Protein AF-0000000072987497 (afdb_homodimer)

Structure (mmCIF, N/CA/C/O backbone):
data_AF-0000000072987497-model_v1
#
loop_
_entity.id
_entity.type
_entity.pdbx_description
1 polymer 'HTH cro/C1-type domain-containing protein'
#
loop_
_atom_site.group_PDB
_atom_site.id
_atom_site.type_symbol
_atom_site.label_atom_id
_atom_site.label_alt_id
_atom_site.label_comp_id
_atom_site.label_asym_id
_atom_site.label_entity_id
_atom_site.label_seq_id
_atom_site.pdbx_PDB_ins_code
_atom_site.Cartn_x
_atom_site.Cartn_y
_atom_site.Cartn_z
_atom_site.occupancy
_atom_site.B_iso_or_equiv
_atom_site.auth_seq_id
_atom_site.auth_comp_id
_atom_site.auth_asym_id
_atom_site.auth_atom_id
_atom_site.pdbx_PDB_model_num
ATOM 1 N N . MET A 1 1 ? -3.836 6.02 -23.797 1 24.64 1 MET A N 1
ATOM 2 C CA . MET A 1 1 ? -4.215 5.41 -22.516 1 24.64 1 MET A CA 1
ATOM 3 C C . MET A 1 1 ? -3.09 5.531 -21.5 1 24.64 1 MET A C 1
ATOM 5 O O . MET A 1 1 ? -2.033 4.914 -21.656 1 24.64 1 MET A O 1
ATOM 9 N N . THR A 1 2 ? -2.588 6.641 -21.094 1 28.77 2 THR A N 1
ATOM 10 C CA . THR A 1 2 ? -1.279 7.07 -20.609 1 28.77 2 THR A CA 1
ATOM 11 C C . THR A 1 2 ? -0.771 6.137 -19.516 1 28.77 2 THR A C 1
ATOM 13 O O . THR A 1 2 ? -1.398 6.004 -18.469 1 28.77 2 THR A O 1
ATOM 16 N N . LYS A 1 3 ? -0.249 5.055 -19.797 1 33.06 3 LYS A N 1
ATOM 17 C CA . LYS A 1 3 ? 0.359 4 -18.984 1 33.06 3 LYS A CA 1
ATOM 18 C C . LYS A 1 3 ? 1.157 4.59 -17.828 1 33.06 3 LYS A C 1
ATOM 20 O O . LYS A 1 3 ? 2.277 5.066 -18.016 1 33.06 3 LYS A O 1
ATOM 25 N N . THR A 1 4 ? 0.755 5.719 -17.172 1 38.78 4 THR A N 1
ATOM 26 C CA . THR A 1 4 ? 1.404 6.562 -16.172 1 38.78 4 THR A CA 1
ATOM 27 C C . THR A 1 4 ? 2.436 5.766 -15.375 1 38.78 4 THR A C 1
ATOM 29 O O . THR A 1 4 ? 2.377 4.535 -15.336 1 38.78 4 THR A O 1
ATOM 32 N N . GLU A 1 5 ? 3.52 6.352 -15.117 1 43.12 5 GLU A N 1
ATOM 33 C CA . GLU A 1 5 ? 4.66 5.918 -14.32 1 43.12 5 GLU A CA 1
ATOM 34 C C . GLU A 1 5 ? 4.23 4.938 -13.227 1 43.12 5 GLU A C 1
ATOM 36 O O . GLU A 1 5 ? 4.273 5.262 -12.039 1 43.12 5 GLU A O 1
ATOM 41 N N . LYS A 1 6 ? 2.875 4.363 -13.258 1 52.5 6 LYS A N 1
ATOM 42 C CA . LYS A 1 6 ? 1.679 3.734 -12.711 1 52.5 6 LYS A CA 1
ATOM 43 C C . LYS A 1 6 ? 2 2.369 -12.109 1 52.5 6 LYS A C 1
ATOM 45 O O . LYS A 1 6 ? 1.219 1.828 -11.328 1 52.5 6 LYS A O 1
ATOM 50 N N . ASP A 1 7 ? 3.273 1.845 -12.492 1 82.38 7 ASP A N 1
ATOM 51 C CA . ASP A 1 7 ? 3.572 0.437 -12.242 1 82.38 7 ASP A CA 1
ATOM 52 C C . ASP A 1 7 ? 4.188 0.237 -10.859 1 82.38 7 ASP A C 1
ATOM 54 O O . ASP A 1 7 ? 5.285 0.73 -10.586 1 82.38 7 ASP A O 1
ATOM 58 N N . TRP A 1 8 ? 3.584 -0.141 -10.031 1 92.25 8 TRP A N 1
ATOM 59 C CA . TRP A 1 8 ? 4.012 -0.431 -8.664 1 92.25 8 TRP A CA 1
ATOM 60 C C . TRP A 1 8 ? 5.379 -1.106 -8.656 1 92.25 8 TRP A C 1
ATOM 62 O O . TRP A 1 8 ? 6.184 -0.877 -7.75 1 92.25 8 TRP A O 1
ATOM 72 N N . PHE A 1 9 ? 5.641 -1.81 -9.703 1 94.06 9 PHE A N 1
ATOM 73 C CA . PHE A 1 9 ? 6.895 -2.551 -9.758 1 94.06 9 PHE A CA 1
ATOM 74 C C . PHE A 1 9 ? 8.07 -1.614 -10.016 1 94.06 9 PHE A C 1
ATOM 76 O O . PHE A 1 9 ? 9.125 -1.753 -9.398 1 94.06 9 PHE A O 1
ATOM 83 N N . GLN A 1 10 ? 7.871 -0.696 -10.891 1 93.69 10 GLN A N 1
ATOM 84 C CA . GLN A 1 10 ? 8.914 0.285 -11.156 1 93.69 10 GLN A CA 1
ATOM 85 C C . GLN A 1 10 ? 9.195 1.138 -9.914 1 93.69 10 GLN A C 1
ATOM 87 O O . GLN A 1 10 ? 10.352 1.463 -9.625 1 93.69 10 GLN A O 1
ATOM 92 N N . ARG A 1 11 ? 8.18 1.514 -9.188 1 94.88 11 ARG A N 1
ATOM 93 C CA . ARG A 1 11 ? 8.352 2.277 -7.957 1 94.88 11 ARG A CA 1
ATOM 94 C C . ARG A 1 11 ? 9.109 1.463 -6.91 1 94.88 11 ARG A C 1
ATOM 96 O O . ARG A 1 11 ? 9.953 1.996 -6.191 1 94.88 11 ARG A O 1
ATOM 103 N N . LEU A 1 12 ? 8.797 0.189 -6.855 1 96.31 12 LEU A N 1
ATOM 104 C CA . LEU A 1 12 ? 9.492 -0.704 -5.934 1 96.31 12 LEU A CA 1
ATOM 105 C C . LEU A 1 12 ? 10.984 -0.764 -6.258 1 96.31 12 LEU A C 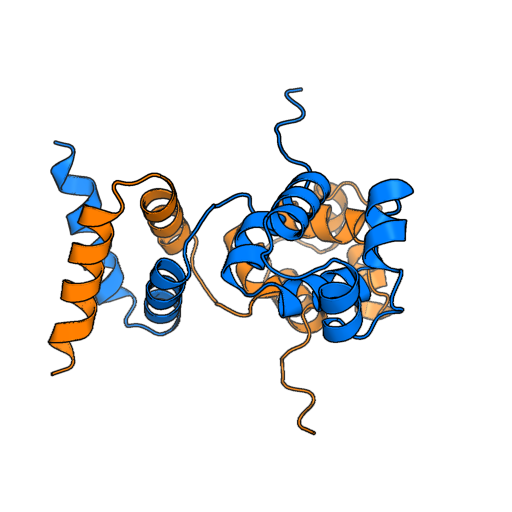1
ATOM 107 O O . LEU A 1 12 ? 11.82 -0.618 -5.363 1 96.31 12 LEU A O 1
ATOM 111 N N . ILE A 1 13 ? 11.25 -0.941 -7.512 1 95.81 13 ILE A N 1
ATOM 112 C CA . ILE A 1 13 ? 12.641 -1.046 -7.945 1 95.81 13 ILE A CA 1
ATOM 113 C C . ILE A 1 13 ? 13.383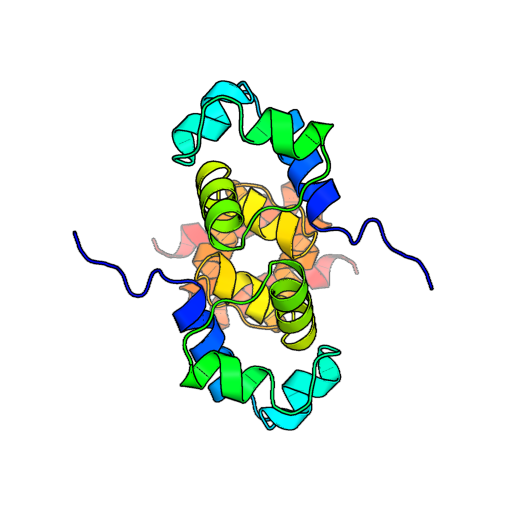 0.252 -7.629 1 95.81 13 ILE A C 1
ATOM 115 O O . ILE A 1 13 ? 14.508 0.225 -7.137 1 95.81 13 ILE A O 1
ATOM 119 N N . LYS A 1 14 ? 12.758 1.334 -7.914 1 95.88 14 LYS A N 1
ATOM 120 C CA . LYS A 1 14 ? 13.352 2.635 -7.625 1 95.88 14 LYS A CA 1
ATOM 121 C C . LYS A 1 14 ? 13.703 2.762 -6.145 1 95.88 14 LYS A C 1
ATOM 123 O O . LYS A 1 14 ? 14.797 3.219 -5.797 1 95.88 14 LYS A O 1
ATOM 128 N N . LEU A 1 15 ? 12.883 2.391 -5.262 1 96 15 LEU A N 1
ATOM 129 C CA . LEU A 1 15 ? 13.109 2.475 -3.824 1 96 15 LEU A CA 1
ATOM 130 C C . LEU A 1 15 ? 14.25 1.559 -3.398 1 96 15 LEU A C 1
ATOM 132 O O . LEU A 1 15 ? 15.086 1.944 -2.578 1 96 15 LEU A O 1
ATOM 136 N N . ILE A 1 16 ? 14.219 0.331 -3.945 1 96.94 16 ILE A N 1
ATOM 137 C CA . ILE A 1 16 ? 15.258 -0.633 -3.58 1 96.94 16 ILE A CA 1
ATOM 138 C C . ILE A 1 16 ? 16.625 -0.101 -3.988 1 96.94 16 ILE A C 1
ATOM 140 O O . ILE A 1 16 ? 17.578 -0.165 -3.211 1 96.94 16 ILE A O 1
ATOM 144 N N . LYS A 1 17 ? 16.672 0.462 -5.141 1 96.19 17 LYS A N 1
ATOM 145 C CA . LYS A 1 17 ? 17.938 0.972 -5.66 1 96.19 17 LYS A CA 1
ATOM 146 C C . LYS A 1 17 ? 18.391 2.199 -4.879 1 96.19 17 LYS A C 1
ATOM 148 O O . LYS A 1 17 ? 19.594 2.461 -4.77 1 96.19 17 LYS A O 1
ATOM 153 N N . SER A 1 18 ? 17.469 2.898 -4.391 1 95 18 SER A N 1
ATOM 154 C CA . SER A 1 18 ? 17.797 4.117 -3.664 1 95 18 SER A CA 1
ATOM 155 C C . SER A 1 18 ? 17.969 3.848 -2.172 1 95 18 SER A C 1
ATOM 157 O O . SER A 1 18 ? 18.281 4.754 -1.401 1 95 18 SER A O 1
ATOM 159 N N . ASP A 1 19 ? 17.672 2.535 -2.076 1 93.38 19 ASP A N 1
ATOM 160 C CA . ASP A 1 19 ? 17.844 2.16 -0.676 1 93.38 19 ASP A CA 1
ATOM 161 C C . ASP A 1 19 ? 19.328 2.084 -0.31 1 93.38 19 ASP A C 1
ATOM 163 O O . ASP A 1 19 ? 20.156 1.676 -1.128 1 93.38 19 ASP A O 1
ATOM 167 N N . GLY A 1 20 ? 19.859 2.621 0.75 1 95.31 20 GLY A N 1
ATOM 168 C CA . GLY A 1 20 ? 21.234 2.623 1.252 1 95.31 20 GLY A CA 1
ATOM 169 C C . GLY A 1 20 ? 21.75 1.233 1.56 1 95.31 20 GLY A C 1
ATOM 170 O O . GLY A 1 20 ? 22.969 1.026 1.643 1 95.31 20 GLY A O 1
ATOM 171 N N . ARG A 1 21 ? 21.031 0.28 1.715 1 97.75 21 ARG A N 1
ATOM 172 C CA . ARG A 1 21 ? 21.422 -1.107 1.938 1 97.75 21 ARG A CA 1
ATOM 173 C C . ARG A 1 21 ? 21.703 -1.815 0.617 1 97.75 21 ARG A C 1
ATOM 175 O O . ARG A 1 21 ? 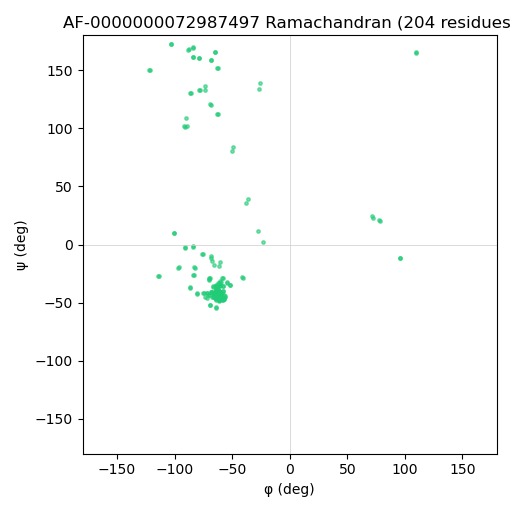21.219 -1.398 -0.434 1 97.75 21 ARG A O 1
ATOM 182 N N . THR A 1 22 ? 22.406 -2.883 0.734 1 97.81 22 THR A N 1
ATOM 183 C CA . THR A 1 22 ? 22.609 -3.717 -0.446 1 97.81 22 THR A CA 1
ATOM 184 C C . THR A 1 22 ? 21.375 -4.574 -0.715 1 97.81 22 THR A C 1
ATOM 186 O O . THR A 1 22 ? 20.547 -4.785 0.177 1 97.81 22 THR A O 1
ATOM 189 N N . MET A 1 23 ? 21.25 -5.082 -1.959 1 97.94 23 MET A N 1
ATOM 190 C CA . MET A 1 23 ? 20.125 -5.949 -2.312 1 97.94 23 MET A CA 1
ATOM 191 C C . MET A 1 23 ? 20.141 -7.227 -1.478 1 97.94 23 MET A C 1
ATOM 193 O O . MET A 1 23 ? 19.094 -7.758 -1.133 1 97.94 23 MET A O 1
ATOM 197 N N . ILE A 1 24 ? 21.328 -7.723 -1.118 1 98.19 24 ILE A N 1
ATOM 198 C CA . ILE A 1 24 ? 21.469 -8.898 -0.264 1 98.19 24 ILE A CA 1
ATOM 199 C C . ILE A 1 24 ? 20.891 -8.602 1.119 1 98.19 24 ILE A C 1
ATOM 201 O O . ILE A 1 24 ? 20.125 -9.398 1.657 1 98.19 24 ILE A O 1
ATOM 205 N N . GLU A 1 25 ? 21.25 -7.488 1.658 1 98.44 25 GLU A N 1
ATOM 206 C CA . GLU A 1 25 ? 20.766 -7.09 2.975 1 98.44 25 GLU A CA 1
ATOM 207 C C . GLU A 1 25 ? 19.25 -6.941 2.977 1 98.44 25 GLU A C 1
ATOM 209 O O . GLU A 1 25 ? 18.578 -7.371 3.918 1 98.44 25 GLU A O 1
ATOM 214 N N . ILE A 1 26 ? 18.703 -6.363 1.95 1 98.31 26 ILE A N 1
ATOM 215 C CA . ILE A 1 26 ? 17.266 -6.18 1.835 1 98.31 26 ILE A CA 1
ATOM 216 C C . ILE A 1 26 ? 16.578 -7.539 1.741 1 98.31 26 ILE A C 1
ATOM 218 O O . ILE A 1 26 ? 15.562 -7.777 2.406 1 98.31 26 ILE A O 1
ATOM 222 N N . SER A 1 27 ? 17.078 -8.383 0.943 1 98.38 27 SER A N 1
ATOM 223 C CA . SER A 1 27 ? 16.516 -9.719 0.784 1 98.38 27 SER A CA 1
ATOM 224 C C . SER A 1 27 ? 16.469 -10.469 2.115 1 98.38 27 SER A C 1
ATOM 226 O O . SER A 1 27 ? 15.438 -11.023 2.486 1 98.38 27 SER A O 1
ATOM 228 N N . LYS A 1 28 ? 17.547 -10.43 2.838 1 98.31 28 LYS A N 1
ATOM 229 C CA . LYS A 1 28 ? 17.641 -11.117 4.117 1 98.31 28 LYS A CA 1
ATOM 230 C C . LYS A 1 28 ? 16.672 -10.523 5.137 1 98.31 28 LYS A C 1
ATOM 232 O O . LYS A 1 28 ? 16 -11.258 5.859 1 98.31 28 LYS A O 1
ATOM 237 N N . ALA A 1 29 ? 16.656 -9.266 5.156 1 97.56 29 ALA A N 1
ATOM 238 C CA . ALA A 1 29 ? 15.75 -8.578 6.078 1 97.56 29 ALA A CA 1
ATOM 239 C C . ALA A 1 29 ? 14.297 -8.945 5.797 1 97.56 29 ALA A C 1
ATOM 241 O O . ALA A 1 29 ? 13.469 -8.969 6.711 1 97.56 29 ALA A O 1
ATOM 242 N N . ALA A 1 30 ? 14.008 -9.203 4.551 1 97.12 30 ALA A N 1
ATOM 243 C CA . ALA A 1 30 ? 12.648 -9.555 4.145 1 97.12 30 ALA A CA 1
ATOM 244 C C . ALA A 1 30 ? 12.375 -11.047 4.355 1 97.12 30 ALA A C 1
ATOM 246 O O . ALA A 1 30 ? 11.281 -11.531 4.059 1 97.12 30 ALA A O 1
ATOM 247 N N . GLY A 1 31 ? 13.352 -11.703 4.797 1 97.5 31 GLY A N 1
ATOM 248 C CA . GLY A 1 31 ? 13.188 -13.133 5.031 1 97.5 31 GLY A CA 1
ATOM 249 C C . GLY A 1 31 ? 13.25 -13.953 3.758 1 97.5 31 GLY A C 1
ATOM 250 O O . GLY A 1 31 ? 12.68 -15.047 3.691 1 97.5 31 GLY A O 1
ATOM 251 N N . CYS A 1 32 ? 13.805 -13.43 2.797 1 96.81 32 CYS A N 1
ATOM 252 C CA . CYS A 1 32 ? 13.953 -14.117 1.52 1 96.81 32 CYS A CA 1
ATOM 253 C C . CYS A 1 32 ? 15.375 -14.633 1.338 1 96.81 32 CYS A C 1
ATOM 255 O O . CYS A 1 32 ? 16.266 -14.32 2.139 1 96.81 32 CYS A O 1
ATOM 257 N N . GLY A 1 33 ? 15.555 -15.414 0.256 1 97 33 GLY A N 1
ATOM 258 C CA . GLY A 1 33 ? 16.906 -15.812 -0.117 1 97 33 GLY A CA 1
ATOM 259 C C . GLY A 1 33 ? 17.781 -14.633 -0.498 1 97 33 GLY A C 1
ATOM 260 O O . GLY A 1 33 ? 17.297 -13.633 -1.033 1 97 33 GLY A O 1
ATOM 261 N N . GLN A 1 34 ? 19.094 -14.773 -0.297 1 97.25 34 GLN A N 1
ATOM 262 C CA . GLN A 1 34 ? 20.047 -13.68 -0.437 1 97.25 34 GLN A CA 1
ATOM 263 C C . GLN A 1 34 ? 20 -13.086 -1.84 1 97.25 34 GLN A C 1
ATOM 265 O O . GLN A 1 34 ? 20.203 -11.883 -2.016 1 97.25 34 GLN A O 1
ATOM 270 N N . ASN A 1 35 ? 19.656 -13.852 -2.846 1 97.5 35 ASN A N 1
ATOM 271 C CA . ASN A 1 35 ? 19.688 -13.375 -4.223 1 97.5 35 ASN A CA 1
ATOM 272 C C . ASN A 1 35 ? 18.297 -12.992 -4.715 1 97.5 35 ASN A C 1
ATOM 274 O O . ASN A 1 35 ? 18.109 -12.703 -5.898 1 97.5 35 ASN A O 1
ATOM 278 N N . TYR A 1 36 ? 17.375 -12.953 -3.824 1 97.81 36 TYR A N 1
ATOM 279 C CA . TYR A 1 36 ? 15.984 -12.812 -4.23 1 97.81 36 TYR A CA 1
ATOM 280 C C . TYR A 1 36 ? 15.758 -11.477 -4.926 1 97.81 36 TYR A C 1
ATOM 282 O O . TYR A 1 36 ? 15.219 -11.422 -6.035 1 97.81 36 TYR A O 1
ATOM 290 N N . VAL A 1 37 ? 16.125 -10.406 -4.281 1 98 37 VAL A N 1
ATOM 291 C CA . VAL A 1 37 ? 15.891 -9.062 -4.82 1 98 37 VAL A CA 1
ATOM 292 C C . VAL A 1 37 ? 16.625 -8.914 -6.148 1 98 37 VAL A C 1
ATOM 294 O O . VAL A 1 37 ? 16.062 -8.391 -7.117 1 98 37 VAL A O 1
ATOM 297 N N . GLN A 1 38 ? 17.812 -9.367 -6.191 1 97.62 38 GLN A N 1
ATOM 298 C CA . GLN A 1 38 ? 18.578 -9.312 -7.438 1 97.62 38 GLN A CA 1
ATOM 299 C C . GLN A 1 38 ? 17.859 -10.07 -8.555 1 97.62 38 GLN A C 1
ATOM 301 O O . GLN A 1 38 ? 17.75 -9.57 -9.672 1 97.62 38 GLN A O 1
ATOM 306 N N . GLN A 1 39 ? 17.406 -11.242 -8.273 1 97.12 39 GLN A N 1
ATOM 307 C CA . GLN A 1 39 ? 16.688 -12.055 -9.258 1 97.12 39 GLN A CA 1
ATOM 308 C C . GLN A 1 39 ? 15.383 -11.391 -9.68 1 97.12 39 GLN A C 1
ATOM 310 O O . GLN A 1 39 ? 15.023 -11.406 -10.859 1 97.12 39 GLN A O 1
ATOM 315 N N . MET A 1 40 ? 14.758 -10.852 -8.766 1 96.06 40 MET A N 1
ATOM 316 C CA . MET A 1 40 ? 13.5 -10.172 -9.039 1 96.06 40 MET A CA 1
ATOM 317 C C . MET A 1 40 ? 13.711 -9.008 -10.008 1 96.06 40 MET A C 1
ATOM 319 O O . MET A 1 40 ? 13.008 -8.891 -11.008 1 96.06 40 MET A O 1
ATOM 323 N N . ILE A 1 41 ? 14.672 -8.211 -9.758 1 95.88 41 ILE A N 1
ATOM 324 C CA . ILE A 1 41 ? 14.93 -7.004 -10.531 1 95.88 41 ILE A CA 1
ATOM 325 C C . ILE A 1 41 ? 15.508 -7.379 -11.891 1 95.88 41 ILE A C 1
ATOM 327 O O . ILE A 1 41 ? 15.023 -6.918 -12.93 1 95.88 41 ILE A O 1
ATOM 331 N N . LYS A 1 42 ? 16.422 -8.242 -11.945 1 95.56 42 LYS A N 1
ATOM 332 C CA . LYS A 1 42 ? 17.078 -8.648 -13.188 1 95.56 42 LYS A CA 1
ATOM 333 C C . LYS A 1 42 ? 16.141 -9.492 -14.055 1 95.56 42 LYS A C 1
ATOM 335 O O . LYS A 1 42 ? 16.094 -9.32 -15.273 1 95.56 42 LYS A O 1
ATOM 340 N N . GLY A 1 43 ? 15.438 -10.367 -13.438 1 93.88 43 GLY A N 1
ATOM 341 C CA . GLY A 1 43 ? 14.555 -11.281 -14.156 1 93.88 43 GLY A CA 1
ATOM 342 C C . GLY A 1 43 ? 13.211 -10.664 -14.5 1 93.88 43 GLY A C 1
ATOM 343 O O . GLY A 1 43 ? 12.477 -11.195 -15.328 1 93.88 43 GLY A O 1
ATOM 344 N N . GLY A 1 44 ? 12.883 -9.648 -13.805 1 90.31 44 GLY A N 1
ATOM 345 C CA . GLY A 1 44 ? 11.594 -9.008 -14.016 1 90.31 44 GLY A CA 1
ATOM 346 C C . GLY A 1 44 ? 10.43 -9.82 -13.492 1 90.31 44 GLY A C 1
ATOM 347 O O . GLY A 1 44 ? 9.312 -9.734 -14.023 1 90.31 44 GLY A O 1
ATOM 348 N N . LYS A 1 45 ? 10.742 -10.664 -12.57 1 88.62 45 LYS A N 1
ATOM 349 C CA . LYS A 1 45 ? 9.68 -11.5 -12.023 1 88.62 45 LYS A CA 1
ATOM 350 C C . LYS A 1 45 ? 8.938 -10.781 -10.891 1 88.62 45 LYS A C 1
ATOM 352 O O . LYS A 1 45 ? 9.562 -10.281 -9.953 1 88.62 45 LYS A O 1
ATOM 357 N N . ARG A 1 46 ? 7.703 -10.781 -10.992 1 89.06 46 ARG A N 1
ATOM 358 C CA . ARG A 1 46 ? 6.887 -10.148 -9.961 1 89.06 46 ARG A CA 1
ATOM 359 C C . ARG A 1 46 ? 6.77 -11.039 -8.727 1 89.06 46 ARG A C 1
ATOM 361 O O . ARG A 1 46 ? 6.586 -12.25 -8.852 1 89.06 46 ARG A O 1
ATOM 368 N N . PRO A 1 47 ? 6.969 -10.438 -7.645 1 93.69 47 PRO A N 1
ATOM 369 C CA . PRO A 1 47 ? 6.863 -11.234 -6.414 1 93.69 47 PRO A CA 1
ATOM 370 C C . PRO A 1 47 ? 5.434 -11.68 -6.121 1 93.69 47 PRO A C 1
ATOM 372 O O . PRO A 1 47 ? 4.484 -11.141 -6.695 1 93.69 47 PRO A O 1
ATOM 375 N N . SER A 1 48 ? 5.336 -12.75 -5.297 1 92.44 48 SER A N 1
ATOM 376 C CA . SER A 1 48 ? 4.039 -13.039 -4.688 1 92.44 48 SER A CA 1
ATOM 377 C C . SER A 1 48 ? 3.617 -11.93 -3.729 1 92.44 48 SER A C 1
ATOM 379 O O . SER A 1 48 ? 4.438 -11.094 -3.336 1 92.44 48 SER A O 1
ATOM 381 N N . VAL A 1 49 ? 2.404 -11.938 -3.361 1 92.88 49 VAL A N 1
ATOM 382 C CA . VAL A 1 49 ? 1.904 -10.906 -2.461 1 92.88 49 VAL A CA 1
ATOM 383 C C . VAL A 1 49 ? 2.645 -10.984 -1.127 1 92.88 49 VAL A C 1
ATOM 385 O O . VAL A 1 49 ? 3.025 -9.953 -0.562 1 92.88 49 VAL A O 1
ATOM 388 N N . ASP A 1 50 ? 2.869 -12.18 -0.655 1 91.12 50 ASP A N 1
ATOM 389 C CA . ASP A 1 50 ? 3.547 -12.336 0.627 1 91.12 50 ASP A CA 1
ATOM 390 C C . ASP A 1 50 ? 4.973 -11.781 0.566 1 91.12 50 ASP A C 1
ATOM 392 O O . ASP A 1 50 ? 5.43 -11.133 1.506 1 91.12 50 ASP A O 1
ATOM 396 N N . LYS A 1 51 ? 5.637 -12.055 -0.486 1 94 51 LYS A N 1
ATOM 397 C CA . LYS A 1 51 ? 6.996 -11.547 -0.646 1 94 51 LYS A CA 1
ATOM 398 C C . LYS A 1 51 ? 7 -10.031 -0.807 1 94 51 LYS A C 1
ATOM 400 O O . LYS A 1 51 ? 7.879 -9.344 -0.275 1 94 51 LYS A O 1
ATOM 405 N N . LEU A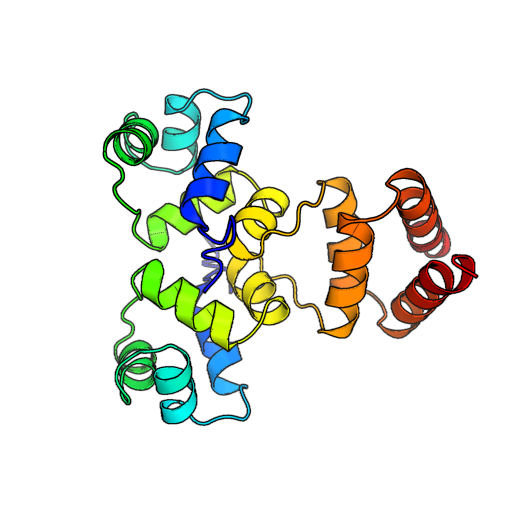 1 52 ? 6.027 -9.555 -1.577 1 95.31 52 LEU A N 1
ATOM 406 C CA . LEU A 1 52 ? 5.906 -8.109 -1.72 1 95.31 52 LEU A CA 1
ATOM 407 C C . LEU A 1 52 ? 5.68 -7.445 -0.365 1 95.31 52 LEU A C 1
ATOM 409 O O . LEU A 1 52 ? 6.344 -6.461 -0.032 1 95.31 52 LEU A O 1
ATOM 413 N N . MET A 1 53 ? 4.816 -8.016 0.389 1 94.12 53 MET A N 1
ATOM 414 C CA . MET A 1 53 ? 4.512 -7.449 1.699 1 94.12 53 MET A CA 1
ATOM 415 C C . MET A 1 53 ? 5.742 -7.48 2.604 1 94.12 53 MET A C 1
ATOM 417 O O . MET A 1 53 ? 5.992 -6.531 3.348 1 94.12 53 MET A O 1
ATOM 421 N N . ALA A 1 54 ? 6.445 -8.508 2.562 1 95 54 ALA A N 1
ATOM 422 C CA . ALA A 1 54 ? 7.676 -8.602 3.346 1 95 54 ALA A CA 1
ATOM 423 C C . ALA A 1 54 ? 8.68 -7.527 2.93 1 95 54 ALA A C 1
ATOM 425 O O . ALA A 1 54 ? 9.312 -6.898 3.781 1 95 54 ALA A O 1
ATOM 426 N N . LEU A 1 55 ? 8.82 -7.352 1.647 1 96.62 55 LEU A N 1
ATOM 427 C CA . LEU A 1 55 ? 9.719 -6.32 1.135 1 96.62 55 LEU A CA 1
ATOM 428 C C . LEU A 1 55 ? 9.258 -4.934 1.57 1 96.62 55 LEU A C 1
ATOM 430 O O . LEU A 1 55 ? 10.07 -4.117 2.012 1 96.62 55 LEU A O 1
ATOM 434 N N . LEU A 1 56 ? 8 -4.691 1.426 1 95.88 56 LEU A N 1
ATOM 435 C CA . LEU A 1 56 ? 7.461 -3.389 1.795 1 95.88 56 LEU A CA 1
ATOM 436 C C . LEU A 1 56 ? 7.652 -3.123 3.285 1 95.88 56 LEU A C 1
ATOM 438 O O . LEU A 1 56 ? 7.969 -2.002 3.684 1 95.88 56 LEU A O 1
ATOM 442 N N . ASN A 1 57 ? 7.445 -4.137 4.074 1 94.5 57 ASN A N 1
ATOM 443 C CA . ASN A 1 57 ? 7.695 -4 5.504 1 94.5 57 ASN A CA 1
ATOM 444 C C . ASN A 1 57 ? 9.156 -3.666 5.793 1 94.5 57 ASN A C 1
ATOM 446 O O . ASN A 1 57 ? 9.445 -2.846 6.664 1 94.5 57 ASN A O 1
ATOM 450 N N . THR A 1 58 ? 9.977 -4.312 5.059 1 96.62 58 THR A N 1
ATOM 451 C CA . THR A 1 58 ? 11.406 -4.094 5.211 1 96.62 58 THR A CA 1
ATOM 452 C C . THR A 1 58 ? 11.781 -2.668 4.828 1 96.62 58 THR A C 1
ATOM 454 O O . THR A 1 58 ? 12.656 -2.059 5.453 1 96.62 58 THR A O 1
ATOM 457 N N . LEU A 1 59 ? 11.125 -2.113 3.842 1 96.5 59 LEU A N 1
ATOM 458 C CA . LEU A 1 59 ? 11.461 -0.792 3.32 1 96.5 59 LEU A CA 1
ATOM 459 C C . LEU A 1 59 ? 10.805 0.304 4.152 1 96.5 59 LEU A C 1
ATOM 461 O O . LEU A 1 59 ? 11.219 1.464 4.098 1 96.5 59 LEU A O 1
ATOM 465 N N . GLY A 1 60 ? 9.68 -0.018 4.812 1 94.75 60 GLY A N 1
ATOM 466 C CA . GLY A 1 60 ? 9.016 0.937 5.688 1 94.75 60 GLY A CA 1
ATOM 467 C C . GLY A 1 60 ? 7.699 1.439 5.133 1 94.75 60 GLY A C 1
ATOM 468 O O . GLY A 1 60 ? 7.434 1.313 3.936 1 94.75 60 GLY A O 1
ATOM 469 N N . ASN A 1 61 ? 6.918 2.068 5.977 1 93.88 61 ASN A N 1
ATOM 470 C CA . ASN A 1 61 ? 5.555 2.457 5.633 1 93.88 61 ASN A CA 1
ATOM 471 C C . ASN A 1 61 ? 5.535 3.551 4.57 1 93.88 61 ASN A C 1
ATOM 473 O O . ASN A 1 61 ? 4.676 3.553 3.688 1 93.88 61 ASN A O 1
ATOM 477 N N . ALA A 1 62 ? 6.406 4.492 4.684 1 93.06 62 ALA A N 1
ATOM 478 C CA . ALA A 1 62 ? 6.453 5.543 3.666 1 93.06 62 ALA A CA 1
ATOM 479 C C . ALA A 1 62 ? 6.734 4.953 2.285 1 93.06 62 ALA A C 1
ATOM 481 O O . ALA A 1 62 ? 6.082 5.32 1.304 1 93.06 62 ALA A O 1
ATOM 482 N N . SER A 1 63 ? 7.668 4.027 2.229 1 95.25 63 SER A N 1
ATOM 483 C CA . SER A 1 63 ? 7.992 3.34 0.983 1 95.25 63 SER A CA 1
ATOM 484 C C . SER A 1 63 ? 6.801 2.535 0.469 1 95.25 63 SER A C 1
ATOM 486 O O . SER A 1 63 ? 6.512 2.543 -0.729 1 95.25 63 SER A O 1
ATOM 488 N N . ALA A 1 64 ? 6.137 1.882 1.426 1 95.5 64 ALA A N 1
ATOM 489 C CA . ALA A 1 64 ? 4.973 1.085 1.045 1 95.5 64 ALA A CA 1
ATOM 490 C C . ALA A 1 64 ? 3.898 1.957 0.402 1 95.5 64 ALA A C 1
ATOM 492 O O . ALA A 1 64 ? 3.334 1.596 -0.633 1 95.5 64 ALA A O 1
ATOM 493 N N . ILE A 1 65 ? 3.617 3.111 0.97 1 94.06 65 ILE A N 1
ATOM 494 C CA . ILE A 1 65 ? 2.619 4.039 0.448 1 94.06 65 ILE A CA 1
ATOM 495 C C . ILE A 1 65 ? 3.029 4.508 -0.945 1 94.06 65 ILE A C 1
ATOM 497 O O . ILE A 1 65 ? 2.213 4.523 -1.869 1 94.06 65 ILE A O 1
ATOM 501 N N . TYR A 1 66 ? 4.238 4.805 -1.111 1 93.88 66 TYR A N 1
ATOM 502 C CA . TYR A 1 66 ? 4.738 5.246 -2.408 1 93.88 66 TYR A CA 1
ATOM 503 C C . TYR A 1 66 ? 4.555 4.164 -3.463 1 93.88 66 TYR A C 1
ATOM 505 O O . TYR A 1 66 ? 4.039 4.43 -4.551 1 93.88 66 TYR A O 1
ATOM 513 N N . VAL A 1 67 ? 4.941 2.945 -3.129 1 95.69 67 VAL A N 1
ATOM 514 C CA . VAL A 1 67 ? 4.883 1.849 -4.09 1 95.69 67 VAL A CA 1
ATOM 515 C C . VAL A 1 67 ? 3.438 1.607 -4.512 1 95.69 67 VAL A C 1
ATOM 517 O O . VAL A 1 67 ? 3.154 1.408 -5.695 1 95.69 67 VAL A O 1
ATOM 520 N N . ILE A 1 68 ? 2.545 1.721 -3.537 1 94.25 68 ILE A N 1
ATOM 521 C CA . ILE A 1 68 ? 1.172 1.287 -3.77 1 94.25 68 ILE A CA 1
ATOM 522 C C . ILE A 1 68 ? 0.373 2.424 -4.402 1 94.25 68 ILE A C 1
ATOM 524 O O . ILE A 1 68 ? -0.426 2.197 -5.316 1 94.25 68 ILE A O 1
ATOM 528 N N . THR A 1 69 ? 0.633 3.664 -3.994 1 91.56 69 THR A N 1
ATOM 529 C CA . THR A 1 69 ? -0.258 4.746 -4.395 1 91.56 69 THR A CA 1
ATOM 530 C C . THR A 1 69 ? 0.463 5.73 -5.316 1 91.56 69 THR A C 1
ATOM 532 O O . THR A 1 69 ? -0.177 6.516 -6.016 1 91.56 69 THR A O 1
ATOM 535 N N . GLY A 1 70 ? 1.782 5.777 -5.137 1 91.06 70 GLY A N 1
ATOM 536 C CA . GLY A 1 70 ? 2.553 6.766 -5.875 1 91.06 70 GLY A CA 1
ATOM 537 C C . GLY A 1 70 ? 2.811 8.031 -5.082 1 91.06 70 GLY A C 1
ATOM 538 O O . GLY A 1 70 ? 3.582 8.891 -5.512 1 91.06 70 GLY A O 1
ATOM 539 N N . PHE A 1 71 ? 2.152 8.203 -3.967 1 88.44 71 PHE A N 1
ATOM 540 C CA . PHE A 1 71 ? 2.408 9.367 -3.125 1 88.44 71 PHE A CA 1
ATOM 541 C C . PHE A 1 71 ? 3.797 9.289 -2.5 1 88.44 71 PHE A C 1
ATOM 543 O O . PHE A 1 71 ? 4.102 8.344 -1.769 1 88.44 71 PHE A O 1
ATOM 550 N N . ASN A 1 72 ? 4.535 10.211 -2.785 1 88.38 72 ASN A N 1
ATOM 551 C CA . ASN A 1 72 ? 5.879 10.266 -2.217 1 88.38 72 ASN A CA 1
ATOM 552 C C . ASN A 1 72 ? 5.898 11.055 -0.91 1 88.38 72 ASN A C 1
ATOM 554 O O . ASN A 1 72 ? 5.965 12.289 -0.924 1 88.38 72 ASN A O 1
ATOM 558 N N . ILE A 1 73 ? 5.922 10.32 0.181 1 84.62 73 ILE A N 1
ATOM 559 C CA . ILE A 1 73 ? 5.879 10.977 1.482 1 84.62 73 ILE A CA 1
ATOM 560 C C . ILE A 1 73 ? 7.117 10.602 2.295 1 84.62 73 ILE A C 1
ATOM 562 O O . ILE A 1 73 ? 7.688 9.523 2.1 1 84.62 73 ILE A O 1
ATOM 566 N N . SER A 1 74 ? 7.555 11.5 3.164 1 84.31 74 SER A N 1
ATOM 567 C CA . SER A 1 74 ? 8.703 11.266 4.035 1 84.31 74 SER A CA 1
ATOM 568 C C . SER A 1 74 ? 8.273 10.594 5.336 1 84.31 74 SER A C 1
ATOM 570 O O . SER A 1 74 ? 7.082 10.469 5.617 1 84.31 74 SER A O 1
ATOM 572 N N . ASP A 1 75 ? 9.242 10.117 6.055 1 82.56 75 ASP A N 1
ATOM 573 C CA . ASP A 1 75 ? 8.953 9.547 7.367 1 82.56 75 ASP A CA 1
ATOM 574 C C . ASP A 1 75 ? 8.328 10.586 8.297 1 82.56 75 ASP A C 1
ATOM 576 O O . ASP A 1 75 ? 7.516 10.242 9.156 1 82.56 75 ASP A O 1
ATOM 580 N N . GLU A 1 76 ? 8.758 11.75 8.125 1 78.19 76 GLU A N 1
ATOM 581 C CA . GLU A 1 76 ? 8.156 12.82 8.914 1 78.19 76 GLU A CA 1
ATOM 582 C C . GLU A 1 76 ? 6.68 13 8.57 1 78.19 76 GLU A C 1
ATOM 584 O O . GLU A 1 76 ? 5.859 13.242 9.461 1 78.19 76 GLU A O 1
ATOM 589 N N . ASP A 1 77 ? 6.395 12.898 7.336 1 82.12 77 ASP A N 1
ATOM 590 C CA . ASP A 1 77 ? 5.008 12.961 6.895 1 82.12 77 ASP A CA 1
ATOM 591 C C . ASP A 1 77 ? 4.188 11.82 7.492 1 82.12 77 ASP A C 1
ATOM 593 O O . ASP A 1 77 ? 3.014 11.992 7.82 1 82.12 77 ASP A O 1
ATOM 597 N N . LEU A 1 78 ? 4.879 10.727 7.617 1 83.62 78 LEU A N 1
ATOM 598 C CA . LEU A 1 78 ? 4.215 9.555 8.172 1 83.62 78 LEU A CA 1
ATOM 599 C C . LEU A 1 78 ? 3.717 9.828 9.594 1 83.62 78 LEU A C 1
ATOM 601 O O . LEU A 1 78 ? 2.67 9.32 10 1 83.62 78 LEU A O 1
ATOM 605 N N . LYS A 1 79 ? 4.512 10.492 10.336 1 79.44 79 LYS A N 1
ATOM 606 C CA . LYS A 1 79 ? 4.09 10.852 11.688 1 79.44 79 LYS A CA 1
ATOM 607 C C . LYS A 1 79 ? 2.799 11.664 11.664 1 79.44 79 LYS A C 1
ATOM 609 O O . LYS A 1 79 ? 1.914 11.453 12.5 1 79.44 79 LYS A O 1
ATOM 614 N N . LEU A 1 80 ? 2.756 12.508 10.734 1 79.31 80 LEU A N 1
ATOM 615 C CA . LEU A 1 80 ? 1.544 13.297 10.562 1 79.31 80 LEU A CA 1
ATOM 616 C C . LEU A 1 80 ? 0.369 12.414 10.156 1 79.31 80 LEU A C 1
ATOM 618 O O . LEU A 1 80 ? -0.741 12.578 10.672 1 79.31 80 LEU A O 1
ATOM 622 N N . ILE A 1 81 ? 0.595 11.555 9.289 1 83.19 81 ILE A N 1
ATOM 623 C CA . ILE A 1 81 ? -0.442 10.633 8.836 1 83.19 81 ILE A CA 1
ATOM 624 C C . ILE A 1 81 ? -0.929 9.789 10.016 1 83.19 81 ILE A C 1
ATOM 626 O O . ILE A 1 81 ? -2.129 9.539 10.156 1 83.19 81 ILE A O 1
ATOM 630 N N . ALA A 1 82 ? 0.023 9.383 10.797 1 82.88 82 ALA A N 1
ATOM 631 C CA . ALA A 1 82 ? -0.33 8.609 11.984 1 82.88 82 ALA A CA 1
ATOM 632 C C . ALA A 1 82 ? -1.211 9.422 12.922 1 82.88 82 ALA A C 1
ATOM 634 O O . ALA A 1 82 ? -2.158 8.898 13.508 1 82.88 82 ALA A O 1
ATOM 635 N N . LEU A 1 83 ? -0.844 10.641 13.023 1 77.44 83 LEU A N 1
ATOM 636 C CA . LEU A 1 83 ? -1.634 11.539 13.867 1 77.44 83 LEU A CA 1
ATOM 637 C C . LEU A 1 83 ? -3.035 11.719 13.297 1 77.44 83 LEU A C 1
ATOM 639 O O . LEU A 1 83 ? -4.02 11.727 14.039 1 77.44 83 LEU A O 1
ATOM 643 N N . ILE A 1 84 ? -3.141 11.898 12.016 1 77.31 84 ILE A N 1
ATOM 644 C CA . ILE A 1 84 ? -4.418 12.055 11.336 1 77.31 84 ILE A CA 1
ATOM 645 C C . ILE A 1 84 ? -5.266 10.805 11.523 1 77.31 84 ILE A C 1
ATOM 647 O O . ILE A 1 84 ? -6.473 10.891 11.766 1 77.31 84 ILE A O 1
ATOM 651 N N . SER A 1 85 ? -4.613 9.711 11.445 1 80.38 85 SER A N 1
ATOM 652 C CA . SER A 1 85 ? -5.305 8.43 11.586 1 80.38 85 SER A CA 1
ATOM 653 C C . SER A 1 85 ? -5.844 8.242 13 1 80.38 85 SER A C 1
ATOM 655 O O . SER A 1 85 ? -6.938 7.711 13.188 1 80.38 85 SER A O 1
ATOM 657 N N . SER A 1 86 ? -5.121 8.695 14 1 79.19 86 SER A N 1
ATOM 658 C CA . SER A 1 86 ? -5.473 8.461 15.391 1 79.19 86 SER A CA 1
ATOM 659 C C . SER A 1 86 ? -6.219 9.656 15.984 1 79.19 86 SER A C 1
ATOM 661 O O . SER A 1 86 ? -6.824 9.547 17.047 1 79.19 86 SER A O 1
ATOM 663 N N . GLY A 1 87 ? -6.031 10.727 15.32 1 72 87 GLY A N 1
ATOM 664 C CA . GLY A 1 87 ? -6.414 11.977 15.953 1 72 87 GLY A CA 1
ATOM 665 C C . GLY A 1 87 ? -7.883 12.312 15.781 1 72 87 GLY A C 1
ATOM 666 O O . GLY A 1 87 ? -8.641 11.516 15.219 1 72 87 GLY A O 1
ATOM 667 N N . ASP A 1 88 ? -8.148 13.344 16.594 1 69.56 88 ASP A N 1
ATOM 668 C CA . ASP A 1 88 ? -9.469 13.969 16.516 1 69.56 88 ASP A CA 1
ATOM 669 C C . ASP A 1 88 ? -9.711 14.57 15.133 1 69.56 88 ASP A C 1
ATOM 671 O O . ASP A 1 88 ? -9.031 15.523 14.734 1 69.56 88 ASP A O 1
ATOM 675 N N . LYS A 1 89 ? -10.664 13.961 14.391 1 67.56 89 LYS A N 1
ATOM 676 C CA . LYS A 1 89 ? -10.953 14.328 13.008 1 67.56 89 LYS A CA 1
ATOM 677 C C . LYS A 1 89 ? -11.258 15.812 12.883 1 67.56 89 LYS A C 1
ATOM 679 O O . LYS A 1 89 ? -10.922 16.438 11.875 1 67.56 89 LYS A O 1
ATOM 684 N N . LYS A 1 90 ? -11.828 16.328 13.906 1 70.38 90 LYS A N 1
ATOM 685 C CA . LYS A 1 90 ? -12.172 17.75 13.867 1 70.38 90 LYS A CA 1
ATOM 686 C C . LYS A 1 90 ? -10.922 18.609 13.852 1 70.38 90 LYS A C 1
ATOM 688 O O . LYS A 1 90 ? -10.875 19.625 13.148 1 70.38 90 LYS A O 1
ATOM 693 N N . LYS A 1 91 ? -9.984 18.359 14.633 1 68.31 91 LYS A N 1
ATOM 694 C CA . LYS A 1 91 ? -8.742 19.125 14.695 1 68.31 91 LYS A CA 1
ATOM 695 C C . LYS A 1 91 ? -7.961 19 13.391 1 68.31 91 LYS A C 1
ATOM 697 O O . LYS A 1 91 ? -7.426 20 12.891 1 68.31 91 LYS A O 1
ATOM 702 N N . ILE A 1 92 ? -8 17.953 12.797 1 69.19 92 ILE A N 1
ATOM 703 C CA . ILE A 1 92 ? -7.281 17.703 11.555 1 69.19 92 ILE A CA 1
ATOM 704 C C . ILE A 1 92 ? -7.91 18.516 10.422 1 69.19 92 ILE A C 1
ATOM 706 O O . ILE A 1 92 ? -7.203 19.094 9.594 1 69.19 92 ILE A O 1
ATOM 710 N N . GLU A 1 93 ? -9.18 18.453 10.477 1 66.62 93 GLU A N 1
ATOM 711 C CA . GLU A 1 93 ? -9.898 19.25 9.484 1 66.62 93 GLU A CA 1
ATOM 712 C C . GLU A 1 93 ? -9.539 20.719 9.594 1 66.62 93 GLU A C 1
ATOM 714 O O . GLU A 1 93 ? -9.359 21.406 8.57 1 66.62 93 GLU A O 1
ATOM 719 N N . ALA A 1 94 ? -9.469 21.125 10.75 1 65.12 94 ALA A N 1
ATOM 720 C CA . ALA A 1 94 ? -9.109 22.516 10.977 1 65.12 94 ALA A CA 1
ATOM 721 C C . ALA A 1 94 ? -7.703 22.812 10.453 1 65.12 94 ALA A C 1
ATOM 723 O O . ALA A 1 94 ? -7.469 23.859 9.836 1 65.12 94 ALA A O 1
ATOM 724 N N . LEU A 1 95 ? -6.863 21.90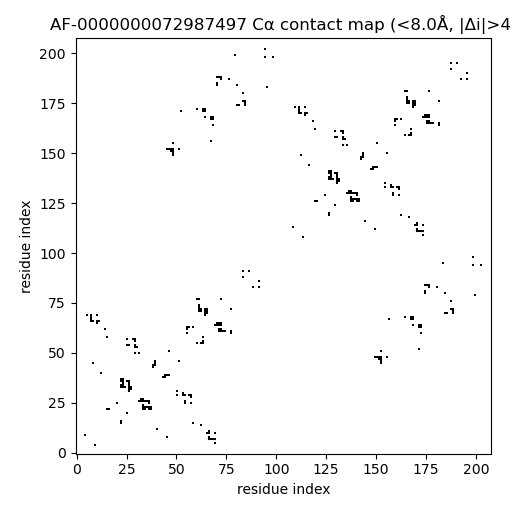6 10.594 1 64.5 95 LEU A N 1
ATOM 725 C CA . LEU A 1 95 ? -5.496 22.031 10.102 1 64.5 95 LEU A CA 1
ATOM 726 C C . LEU A 1 95 ? -5.473 22.109 8.578 1 64.5 95 LEU A C 1
ATOM 728 O O . LEU A 1 95 ? -4.734 22.922 8.008 1 64.5 95 LEU A O 1
ATOM 732 N N . SER A 1 96 ? -6.223 21.312 7.965 1 63.72 96 SER A N 1
ATOM 733 C CA . SER A 1 96 ? -6.344 21.281 6.512 1 63.72 96 SER A CA 1
ATOM 734 C C . SER A 1 96 ? -6.797 22.625 5.961 1 63.72 96 SER A C 1
ATOM 736 O O . SER A 1 96 ? -6.273 23.094 4.949 1 63.72 96 SER A O 1
ATOM 738 N N . LEU A 1 97 ? -7.781 23.125 6.566 1 63.41 97 LEU A N 1
ATOM 739 C CA . LEU A 1 97 ? -8.312 24.422 6.156 1 63.41 97 LEU A CA 1
ATOM 740 C C . LEU A 1 97 ? -7.234 25.5 6.23 1 63.41 97 LEU A C 1
ATOM 742 O O . LEU A 1 97 ? -7.168 26.375 5.367 1 63.41 97 LEU A O 1
ATOM 746 N N . LEU A 1 98 ? -6.453 25.328 7.184 1 62 98 LEU A N 1
ATOM 747 C CA . LEU A 1 98 ? -5.383 26.312 7.355 1 62 98 LEU A CA 1
ATOM 748 C C . LEU A 1 98 ? -4.348 26.172 6.242 1 62 98 LEU A C 1
ATOM 750 O O . LEU A 1 98 ? -3.801 27.172 5.777 1 62 98 LEU A O 1
ATOM 754 N N . LEU A 1 99 ? -4.199 25.031 5.727 1 61.81 99 LEU A N 1
ATOM 755 C CA . LEU A 1 99 ? -3.219 24.766 4.676 1 61.81 99 LEU A CA 1
ATOM 756 C C . LEU A 1 99 ? -3.752 25.203 3.314 1 61.81 99 LEU A C 1
ATOM 758 O O . LEU A 1 99 ? -2.99 25.672 2.467 1 61.81 99 LEU A O 1
ATOM 762 N N . THR A 1 100 ? -4.969 24.969 2.947 1 57.53 100 THR A N 1
ATOM 763 C CA . THR A 1 100 ? -5.578 25.328 1.67 1 57.53 100 THR A CA 1
ATOM 764 C C . THR A 1 100 ? -5.758 26.844 1.559 1 57.53 100 THR A C 1
ATOM 766 O O . THR A 1 100 ? -5.637 27.406 0.47 1 57.53 100 THR A O 1
ATOM 769 N N . GLU A 1 101 ? -6.32 27.531 2.432 1 52.88 101 GLU A N 1
ATOM 770 C CA . GLU A 1 101 ? -6.59 28.953 2.383 1 52.88 101 GLU A CA 1
ATOM 771 C C . GLU A 1 101 ? -5.328 29.75 2.043 1 52.88 101 GLU A C 1
ATOM 773 O O . GLU A 1 101 ? -5.398 30.797 1.392 1 52.88 101 GLU A O 1
ATOM 778 N N . LYS A 1 102 ? -4.203 29.5 2.377 1 49.19 102 LYS A N 1
ATOM 779 C CA . LYS A 1 102 ? -3.164 30.469 2.07 1 49.19 102 LYS A CA 1
ATOM 780 C C . LYS A 1 102 ? -2.789 30.438 0.592 1 49.19 102 LYS A C 1
ATOM 782 O O . LYS A 1 102 ? -1.906 31.172 0.15 1 49.19 102 LYS A O 1
ATOM 787 N N . LYS A 1 103 ? -3.186 29.562 -0.317 1 46.47 103 LYS A N 1
ATOM 788 C CA . LYS A 1 103 ? -2.941 29.828 -1.731 1 46.47 103 LYS A CA 1
ATOM 789 C C . LYS A 1 103 ? -3.789 31 -2.223 1 46.47 103 LYS A C 1
ATOM 791 O O . LYS A 1 103 ? -3.783 31.328 -3.412 1 46.47 103 LYS A O 1
ATOM 796 N N . GLN A 1 104 ? -4.73 31.5 -1.48 1 37.69 104 GLN A N 1
ATOM 797 C CA . GLN A 1 104 ? -5.133 32.781 -2.039 1 37.69 104 GLN A CA 1
ATOM 798 C C . GLN A 1 104 ? -4.082 33.844 -1.764 1 37.69 104 GLN A C 1
ATOM 800 O O . GLN A 1 104 ? -3.488 33.875 -0.685 1 37.69 104 GLN A O 1
ATOM 805 N N . MET B 1 1 ? 3.357 -15.109 20.109 1 24.56 1 MET B N 1
ATOM 806 C CA . MET B 1 1 ? 3.855 -14.344 18.969 1 24.56 1 MET B CA 1
ATOM 807 C C . MET B 1 1 ? 2.709 -13.656 18.234 1 24.56 1 MET B C 1
ATOM 809 O O . MET B 1 1 ? 1.882 -14.32 17.609 1 24.56 1 MET B O 1
ATOM 813 N N . THR B 1 2 ? 1.927 -12.805 18.781 1 28.59 2 THR B N 1
ATOM 814 C CA . THR B 1 2 ? 0.543 -12.383 18.594 1 28.59 2 THR B CA 1
ATOM 815 C C . THR B 1 2 ? 0.271 -12.078 17.125 1 28.59 2 THR B C 1
ATOM 817 O O . THR B 1 2 ? 0.944 -11.242 16.516 1 28.59 2 THR B O 1
ATOM 820 N N . LYS B 1 3 ? -0.029 -12.961 16.312 1 32.91 3 LYS B N 1
ATOM 821 C CA . LYS B 1 3 ? -0.397 -12.945 14.898 1 32.91 3 LYS B CA 1
ATOM 822 C C . LYS B 1 3 ? -1.238 -11.719 14.562 1 32.91 3 LYS B C 1
ATOM 824 O O . LYS B 1 3 ? -2.424 -11.664 14.891 1 32.91 3 LYS B O 1
ATOM 829 N N . THR B 1 4 ? -0.987 -10.469 15.109 1 38.75 4 THR B N 1
ATOM 830 C CA . THR B 1 4 ? -1.686 -9.195 15.164 1 38.75 4 THR B CA 1
ATOM 831 C C . THR B 1 4 ? -2.621 -9.031 13.969 1 38.75 4 THR B C 1
ATOM 833 O O . THR B 1 4 ? -2.432 -9.672 12.938 1 38.75 4 THR B O 1
ATOM 836 N N . GLU B 1 5 ? -3.791 -8.609 14.211 1 42.94 5 GLU B N 1
ATOM 837 C CA . GLU B 1 5 ? -4.863 -8.156 13.328 1 42.94 5 GLU B CA 1
ATOM 838 C C . GLU B 1 5 ? -4.309 -7.672 11.992 1 42.94 5 GLU B C 1
ATOM 840 O O . GLU B 1 5 ? -4.91 -6.82 11.336 1 42.94 5 GLU B O 1
ATOM 845 N N . LYS B 1 6 ? -2.859 -7.754 11.734 1 52.09 6 LYS B N 1
ATOM 846 C CA . LYS B 1 6 ? -1.597 -7.398 11.094 1 52.09 6 LYS B CA 1
ATOM 847 C C . LYS B 1 6 ? -1.596 -7.793 9.625 1 52.09 6 LYS B C 1
ATOM 849 O O . LYS B 1 6 ? -0.779 -7.297 8.844 1 52.09 6 LYS B O 1
ATOM 854 N N . ASP B 1 7 ? -2.648 -8.695 9.219 1 82.38 7 ASP B N 1
ATOM 855 C CA . ASP B 1 7 ? -2.602 -9.391 7.941 1 82.38 7 ASP B CA 1
ATOM 856 C C . ASP B 1 7 ? -3.277 -8.578 6.84 1 82.38 7 ASP B C 1
ATOM 858 O O . ASP B 1 7 ? -4.449 -8.219 6.961 1 82.38 7 ASP B O 1
ATOM 862 N N . TRP B 1 8 ? -2.676 -8.117 6.066 1 92.25 8 TRP B N 1
ATOM 863 C CA . TRP B 1 8 ? -3.146 -7.336 4.926 1 92.25 8 TRP B CA 1
ATOM 864 C C . TRP B 1 8 ? -4.387 -7.973 4.309 1 92.25 8 TRP B C 1
ATOM 866 O O . TRP B 1 8 ? -5.281 -7.27 3.83 1 92.25 8 TRP B O 1
ATOM 876 N N . PHE B 1 9 ? -4.48 -9.258 4.449 1 94.19 9 PHE B N 1
ATOM 877 C CA . PHE B 1 9 ? -5.594 -9.969 3.832 1 94.19 9 PHE B CA 1
ATOM 878 C C . PHE B 1 9 ? -6.883 -9.75 4.621 1 94.19 9 PHE B C 1
ATOM 880 O O . PHE B 1 9 ? -7.945 -9.539 4.035 1 94.19 9 PHE B O 1
ATOM 887 N N . GLN B 1 10 ? -6.758 -9.797 5.895 1 93.62 10 GLN B N 1
ATOM 888 C CA . GLN B 1 10 ? -7.926 -9.531 6.727 1 93.62 10 GLN B CA 1
ATOM 889 C C . GLN B 1 10 ? -8.422 -8.102 6.547 1 93.62 10 GLN B C 1
ATOM 891 O O . GLN B 1 10 ? -9.633 -7.855 6.516 1 93.62 10 GLN B O 1
ATOM 896 N N . ARG B 1 11 ? -7.523 -7.152 6.43 1 94.88 11 ARG B N 1
ATOM 897 C CA . ARG B 1 11 ? -7.906 -5.766 6.191 1 94.88 11 ARG B CA 1
ATOM 898 C C . ARG B 1 11 ? -8.594 -5.613 4.836 1 94.88 11 ARG B C 1
ATOM 900 O O . ARG B 1 11 ? -9.562 -4.863 4.707 1 94.88 11 ARG B O 1
ATOM 907 N N . LEU B 1 12 ? -8.102 -6.328 3.857 1 96.31 12 LEU B N 1
ATOM 908 C CA . LEU B 1 12 ? -8.711 -6.312 2.533 1 96.31 12 LEU B CA 1
ATOM 909 C C . LEU B 1 12 ? -10.148 -6.824 2.592 1 96.31 12 LEU B C 1
ATOM 911 O O . LEU B 1 12 ? -11.062 -6.188 2.061 1 96.31 12 LEU B O 1
ATOM 915 N N . ILE B 1 13 ? -10.305 -7.926 3.266 1 95.88 13 ILE B N 1
ATOM 916 C CA . ILE B 1 13 ? -11.625 -8.539 3.371 1 95.88 13 ILE B CA 1
ATOM 917 C C . ILE B 1 13 ? -12.578 -7.582 4.086 1 95.88 13 ILE B C 1
ATOM 919 O O . ILE B 1 13 ? -13.719 -7.402 3.662 1 95.88 13 ILE B O 1
ATOM 923 N N . LYS B 1 14 ? -12.109 -7.02 5.133 1 95.88 14 LYS B N 1
ATOM 924 C CA . LYS B 1 14 ? -12.922 -6.062 5.883 1 95.88 14 LYS B CA 1
ATOM 925 C C . LYS B 1 14 ? -13.391 -4.922 4.984 1 95.88 14 LYS B C 1
ATOM 927 O O . LYS B 1 14 ? -14.562 -4.535 5.023 1 95.88 14 LYS B O 1
ATOM 932 N N . LEU B 1 15 ? -12.594 -4.371 4.188 1 95.94 15 LEU B N 1
ATOM 933 C CA . LEU B 1 15 ? -12.93 -3.264 3.299 1 95.94 15 LEU B CA 1
ATOM 934 C C . LEU B 1 15 ? -13.938 -3.699 2.242 1 95.94 15 LEU B C 1
ATOM 936 O O . LEU B 1 15 ? -14.875 -2.963 1.935 1 95.94 15 LEU B O 1
ATOM 940 N N . ILE B 1 16 ? -13.672 -4.883 1.689 1 97 16 ILE B N 1
ATOM 941 C CA . ILE B 1 16 ? -14.57 -5.383 0.65 1 97 16 ILE B CA 1
ATOM 942 C C . ILE B 1 16 ? -15.977 -5.562 1.22 1 97 16 ILE B C 1
ATOM 944 O O . ILE B 1 16 ? -16.953 -5.16 0.596 1 97 16 ILE B O 1
ATOM 948 N N . LYS B 1 17 ? -16.016 -6.074 2.387 1 96.19 17 LYS B N 1
ATOM 949 C CA . LYS 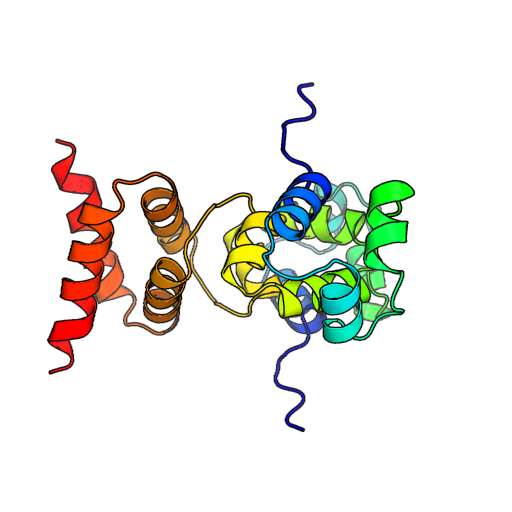B 1 17 ? -17.312 -6.336 3.02 1 96.19 17 LYS B CA 1
ATOM 950 C C . LYS B 1 17 ? -18.016 -5.031 3.402 1 96.19 17 LYS B C 1
ATOM 952 O O . LYS B 1 17 ? -19.234 -4.969 3.439 1 96.19 17 LYS B O 1
ATOM 957 N N . SER B 1 18 ? -17.25 -4.082 3.691 1 95 18 SER B N 1
ATOM 958 C CA . SER B 1 18 ? -17.812 -2.803 4.113 1 95 18 SER B CA 1
ATOM 959 C C . SER B 1 18 ? -18.031 -1.878 2.924 1 95 18 SER B C 1
ATOM 961 O O . SER B 1 18 ? -18.547 -0.771 3.082 1 95 18 SER B O 1
ATOM 963 N N . ASP B 1 19 ? -17.562 -2.584 1.899 1 93.62 19 ASP B N 1
ATOM 964 C CA . ASP B 1 19 ? -17.766 -1.795 0.691 1 93.62 19 ASP B CA 1
ATOM 965 C C . ASP B 1 19 ? -19.25 -1.787 0.297 1 93.62 19 ASP B C 1
ATOM 967 O O . ASP B 1 19 ? -19.953 -2.77 0.517 1 93.62 19 ASP B O 1
ATOM 971 N N . GLY B 1 20 ? -19.922 -0.742 -0.092 1 95.19 20 GLY B N 1
ATOM 972 C CA . GLY B 1 20 ? -21.312 -0.581 -0.508 1 95.19 20 GLY B CA 1
ATOM 973 C C . GLY B 1 20 ? -21.625 -1.314 -1.795 1 95.19 20 GLY B C 1
ATOM 974 O O . GLY B 1 20 ? -22.797 -1.574 -2.09 1 95.19 20 GLY B O 1
ATOM 975 N N . ARG B 1 21 ? -20.781 -1.695 -2.553 1 97.75 21 ARG B N 1
ATOM 976 C CA . ARG B 1 21 ? -20.969 -2.477 -3.771 1 97.75 21 ARG B CA 1
ATOM 977 C C . ARG B 1 21 ? -21.047 -3.967 -3.459 1 97.75 21 ARG B C 1
ATOM 979 O O . ARG B 1 21 ? -20.547 -4.414 -2.426 1 97.75 21 ARG B O 1
ATOM 986 N N . THR B 1 22 ? -21.578 -4.672 -4.387 1 97.81 22 THR B N 1
ATOM 987 C CA . THR B 1 22 ? -21.562 -6.125 -4.258 1 97.81 22 THR B CA 1
ATOM 988 C C . THR B 1 22 ? -20.188 -6.688 -4.641 1 97.81 22 THR B C 1
ATOM 990 O O . THR B 1 22 ? -19.422 -6.023 -5.332 1 97.81 22 THR B O 1
ATOM 993 N N . MET B 1 23 ? -19.906 -7.93 -4.188 1 97.94 23 MET B N 1
ATOM 994 C CA . MET B 1 23 ? -18.641 -8.578 -4.531 1 97.94 23 MET B CA 1
ATOM 995 C C . MET B 1 23 ? -18.531 -8.766 -6.039 1 97.94 23 MET B C 1
ATOM 997 O O . MET B 1 23 ? -17.422 -8.688 -6.594 1 97.94 23 MET B O 1
ATOM 1001 N N . ILE B 1 24 ? -19.641 -8.992 -6.738 1 98.19 24 ILE B N 1
ATOM 1002 C CA . ILE B 1 24 ? -19.656 -9.125 -8.188 1 98.19 24 ILE B CA 1
ATOM 1003 C C . ILE B 1 24 ? -19.234 -7.805 -8.836 1 98.19 24 ILE B C 1
ATOM 1005 O O . ILE B 1 24 ? -18.391 -7.789 -9.727 1 98.19 24 ILE B O 1
ATOM 1009 N N . GLU B 1 25 ? -19.797 -6.738 -8.367 1 98.44 25 GLU B N 1
ATOM 1010 C CA . GLU B 1 25 ? -19.469 -5.414 -8.898 1 98.44 25 GLU B CA 1
ATOM 1011 C C . GLU B 1 25 ? -18 -5.086 -8.68 1 98.44 25 GLU B C 1
ATOM 1013 O O . GLU B 1 25 ? -17.344 -4.543 -9.57 1 98.44 25 GLU B O 1
ATOM 1018 N N . ILE B 1 26 ? -17.484 -5.418 -7.531 1 98.31 26 ILE B N 1
ATOM 1019 C CA . ILE B 1 26 ? -16.078 -5.164 -7.219 1 98.31 26 ILE B CA 1
ATOM 1020 C C . ILE B 1 26 ? -15.188 -5.996 -8.133 1 98.31 26 ILE B C 1
ATOM 1022 O O . ILE B 1 26 ? -14.203 -5.492 -8.672 1 98.31 26 ILE B O 1
ATOM 1026 N N . SER B 1 27 ? -15.492 -7.215 -8.289 1 98.38 27 SER B N 1
ATOM 1027 C CA . SER B 1 27 ? -14.727 -8.102 -9.156 1 98.38 27 SER B CA 1
ATOM 1028 C C . SER B 1 27 ? -14.656 -7.566 -10.578 1 98.38 27 SER B C 1
ATOM 1030 O O . SER B 1 27 ? -13.578 -7.48 -11.164 1 98.38 27 SER B O 1
ATOM 1032 N N . LYS B 1 28 ? -15.789 -7.152 -11.094 1 98.31 28 LYS B N 1
ATOM 1033 C CA . LYS B 1 28 ? -15.867 -6.641 -12.461 1 98.31 28 LYS B CA 1
ATOM 1034 C C . LYS B 1 28 ? -15.07 -5.344 -12.602 1 98.31 28 LYS B C 1
ATOM 1036 O O . LYS B 1 28 ? -14.344 -5.16 -13.578 1 98.31 28 LYS B O 1
ATOM 1041 N N . ALA B 1 29 ? -15.234 -4.523 -11.664 1 97.56 29 ALA B N 1
ATOM 1042 C CA . ALA B 1 29 ? -14.523 -3.252 -11.68 1 97.56 29 ALA B CA 1
ATOM 1043 C C . ALA B 1 29 ? -13.008 -3.471 -11.664 1 97.56 29 ALA B C 1
ATOM 1045 O O . ALA B 1 29 ? -12.258 -2.672 -12.227 1 97.56 29 ALA B O 1
ATOM 1046 N N . ALA B 1 30 ? -12.602 -4.527 -11.039 1 97.12 30 ALA B N 1
ATOM 1047 C CA . ALA B 1 30 ? -11.18 -4.848 -10.938 1 97.12 30 ALA B CA 1
ATOM 1048 C C . ALA B 1 30 ? -10.695 -5.598 -12.18 1 97.12 30 ALA B C 1
ATOM 1050 O O . ALA B 1 30 ? -9.523 -5.961 -12.281 1 97.12 30 ALA B O 1
ATOM 1051 N N . GLY B 1 31 ? -11.594 -5.84 -13.039 1 97.5 31 GLY B N 1
ATOM 1052 C CA . GLY B 1 31 ? -11.227 -6.547 -14.25 1 97.5 31 GLY B CA 1
ATOM 1053 C C . GLY B 1 31 ? -11.07 -8.039 -14.047 1 97.5 31 GLY B C 1
ATOM 1054 O O . GLY B 1 31 ? -10.344 -8.703 -14.797 1 97.5 31 GLY B O 1
ATOM 1055 N N . CYS B 1 32 ? -11.625 -8.523 -13.062 1 96.81 32 CYS B N 1
ATOM 1056 C CA . CYS B 1 32 ? -11.57 -9.945 -12.758 1 96.81 32 CYS B CA 1
ATOM 1057 C C . CYS B 1 32 ? -12.883 -10.633 -13.133 1 96.81 32 CYS B C 1
ATOM 1059 O O . CYS B 1 32 ? -13.852 -9.969 -13.492 1 96.81 32 CYS B O 1
ATOM 1061 N N . GLY B 1 33 ? -12.844 -11.984 -13.031 1 97 33 GLY B N 1
ATOM 1062 C CA . GLY B 1 33 ? -14.094 -12.727 -13.172 1 97 33 GLY B CA 1
ATOM 1063 C C . GLY B 1 33 ? -15.109 -12.391 -12.102 1 97 33 GLY B C 1
ATOM 1064 O O . GLY B 1 33 ? -14.75 -12.078 -10.969 1 97 33 GLY B O 1
ATOM 1065 N N . GLN B 1 34 ? -16.406 -12.531 -12.43 1 97.25 34 GLN B N 1
ATOM 1066 C CA . GLN B 1 34 ? -17.5 -12.078 -11.586 1 97.25 34 GLN B CA 1
ATOM 1067 C C . GLN B 1 34 ? -17.453 -12.75 -10.211 1 97.25 34 GLN B C 1
ATOM 1069 O O . GLN B 1 34 ? -17.828 -12.141 -9.211 1 97.25 34 GLN B O 1
ATOM 1074 N N . ASN B 1 35 ? -16.922 -13.938 -10.117 1 97.5 35 ASN B N 1
ATOM 1075 C CA . ASN B 1 35 ? -16.922 -14.68 -8.859 1 97.5 35 ASN B CA 1
ATOM 1076 C C . ASN B 1 35 ? -15.578 -14.594 -8.156 1 97.5 35 ASN B C 1
ATOM 1078 O O . ASN B 1 35 ? -15.352 -15.273 -7.148 1 97.5 35 ASN B O 1
ATOM 1082 N N . TYR B 1 36 ? -14.75 -13.766 -8.633 1 97.81 36 TYR B N 1
ATOM 1083 C CA . TYR B 1 36 ? -13.367 -13.766 -8.164 1 97.81 36 TYR B CA 1
ATOM 1084 C C . TYR B 1 36 ? -13.297 -13.398 -6.684 1 97.81 36 TYR B C 1
ATOM 1086 O O . TYR B 1 36 ? -12.695 -14.117 -5.887 1 97.81 36 TYR B O 1
ATOM 1094 N N . VAL B 1 37 ? -13.875 -12.281 -6.324 1 98 37 VAL B N 1
ATOM 1095 C CA . VAL B 1 37 ? -13.812 -11.797 -4.949 1 98 37 VAL B CA 1
ATOM 1096 C C . VAL B 1 37 ? -14.469 -12.812 -4.016 1 98 37 VAL B C 1
ATOM 1098 O O . VAL B 1 37 ? -13.922 -13.125 -2.953 1 98 37 VAL B O 1
ATOM 1101 N N . GLN B 1 38 ? -15.578 -13.32 -4.414 1 97.62 38 GLN B N 1
ATOM 1102 C CA . GLN B 1 38 ? -16.25 -14.344 -3.615 1 97.62 38 GLN B CA 1
ATOM 1103 C C . GLN B 1 38 ? -15.336 -15.555 -3.404 1 97.62 38 GLN B C 1
ATOM 1105 O O . GLN B 1 38 ? -15.227 -16.062 -2.285 1 97.62 38 GLN B O 1
ATOM 1110 N N . GLN B 1 39 ? -14.719 -16.031 -4.434 1 97.19 39 GLN B N 1
ATOM 1111 C CA . GLN B 1 39 ? -13.828 -17.172 -4.355 1 97.19 39 GLN B CA 1
ATOM 1112 C C . GLN B 1 39 ? -12.609 -16.859 -3.484 1 97.19 39 GLN B C 1
ATOM 1114 O O . GLN B 1 39 ? -12.164 -17.703 -2.703 1 97.19 39 GLN B O 1
ATOM 1119 N N . MET B 1 40 ? -12.141 -15.734 -3.631 1 96 40 MET B N 1
ATOM 1120 C CA . MET B 1 40 ? -10.984 -15.312 -2.844 1 96 40 MET B CA 1
ATOM 1121 C C . MET B 1 40 ? -11.305 -15.336 -1.354 1 96 40 MET B C 1
ATOM 1123 O O . MET B 1 40 ? -10.555 -15.906 -0.562 1 96 40 MET B O 1
ATOM 1127 N N . ILE B 1 41 ? -12.383 -14.773 -0.985 1 95.94 41 ILE B N 1
ATOM 1128 C CA . ILE B 1 41 ? -12.781 -14.633 0.413 1 95.94 41 ILE B CA 1
ATOM 1129 C C . ILE B 1 41 ? -13.188 -15.992 0.976 1 95.94 41 ILE B C 1
ATOM 1131 O O . ILE B 1 41 ? -12.703 -16.406 2.031 1 95.94 41 ILE B O 1
ATOM 1135 N N . LYS B 1 42 ? -13.953 -16.719 0.296 1 95.56 42 LYS B N 1
ATOM 1136 C CA . LYS B 1 42 ? -14.445 -18.016 0.758 1 95.56 42 LYS B CA 1
ATOM 1137 C C . LYS B 1 42 ? -13.328 -19.062 0.754 1 95.56 42 LYS B C 1
ATOM 1139 O O . LYS B 1 42 ? -13.219 -19.859 1.681 1 95.56 42 LYS B O 1
ATOM 1144 N N . GLY B 1 43 ? -12.539 -19.031 -0.267 1 93.94 43 GLY B N 1
ATOM 1145 C CA . GLY B 1 43 ? -11.484 -20.016 -0.422 1 93.94 43 GLY B CA 1
ATOM 1146 C C . GLY B 1 43 ? -10.227 -19.672 0.365 1 93.94 43 GLY B C 1
ATOM 1147 O O . GLY B 1 43 ? -9.359 -20.531 0.556 1 93.94 43 GLY B O 1
ATOM 1148 N N . GLY B 1 44 ? -10.109 -18.469 0.717 1 90.12 44 GLY B N 1
ATOM 1149 C CA . GLY B 1 44 ? -8.922 -18.016 1.438 1 90.12 44 GLY B CA 1
ATOM 1150 C C . GLY B 1 44 ? -7.68 -17.969 0.569 1 90.12 44 GLY B C 1
ATOM 1151 O O . GLY B 1 44 ? -6.562 -18.156 1.062 1 90.12 44 GLY B O 1
ATOM 1152 N N . LYS B 1 45 ? -7.922 -17.844 -0.688 1 88.5 45 LYS B N 1
ATOM 1153 C CA . LYS B 1 45 ? -6.785 -17.812 -1.604 1 88.5 45 LYS B CA 1
ATOM 1154 C C . LYS B 1 45 ? -6.25 -16.391 -1.751 1 88.5 45 LYS B C 1
ATOM 1156 O O . LYS B 1 45 ? -7.012 -15.461 -2.033 1 88.5 45 LYS B O 1
ATOM 1161 N N . ARG B 1 46 ? -5.023 -16.266 -1.61 1 89.12 46 ARG B N 1
ATOM 1162 C CA . ARG B 1 46 ? -4.391 -14.961 -1.75 1 89.12 46 ARG B CA 1
ATOM 1163 C C . ARG B 1 46 ? -4.227 -14.586 -3.219 1 89.12 46 ARG B C 1
ATOM 1165 O O . ARG B 1 46 ? -3.84 -15.422 -4.039 1 89.12 46 ARG B O 1
ATOM 1172 N N . PRO B 1 47 ? -4.594 -13.414 -3.492 1 93.69 47 PRO B N 1
ATOM 1173 C CA . PRO B 1 47 ? -4.453 -12.984 -4.883 1 93.69 47 PRO B CA 1
ATOM 1174 C C . PRO B 1 47 ? -2.996 -12.828 -5.309 1 93.69 47 PRO B C 1
ATOM 1176 O O . PRO B 1 47 ? -2.104 -12.766 -4.457 1 93.69 47 PRO B O 1
ATOM 1179 N N . SER B 1 48 ? -2.785 -12.883 -6.652 1 92.44 48 SER B N 1
ATOM 1180 C CA . SER B 1 48 ? -1.508 -12.406 -7.18 1 92.44 48 SER B CA 1
ATOM 1181 C C . SER B 1 48 ? -1.33 -10.914 -6.941 1 92.44 48 SER B C 1
ATOM 1183 O O . SER B 1 48 ? -2.293 -10.211 -6.625 1 92.44 48 SER B O 1
ATOM 1185 N N . VAL B 1 49 ? -0.162 -10.461 -7.109 1 92.94 49 VAL B N 1
ATOM 1186 C CA . VAL B 1 49 ? 0.11 -9.047 -6.887 1 92.94 49 VAL B CA 1
ATOM 1187 C C . VAL B 1 49 ? -0.704 -8.203 -7.867 1 92.94 49 VAL B C 1
ATOM 1189 O O . VAL B 1 49 ? -1.276 -7.18 -7.488 1 92.94 49 VAL B O 1
ATOM 1192 N N . ASP B 1 50 ? -0.787 -8.641 -9.094 1 91.12 50 ASP B N 1
ATOM 1193 C CA . ASP B 1 50 ? -1.522 -7.879 -10.102 1 91.12 50 ASP B CA 1
ATOM 1194 C C . ASP B 1 50 ? -3.006 -7.789 -9.742 1 91.12 50 ASP B C 1
ATOM 1196 O O . ASP B 1 50 ? -3.625 -6.738 -9.898 1 91.12 50 ASP B O 1
ATOM 1200 N N . LYS B 1 51 ? -3.543 -8.859 -9.305 1 94.06 51 LYS B N 1
ATOM 1201 C CA . LYS B 1 51 ? -4.949 -8.867 -8.914 1 94.06 51 LYS B CA 1
ATOM 1202 C C . LYS B 1 51 ? -5.18 -8.016 -7.6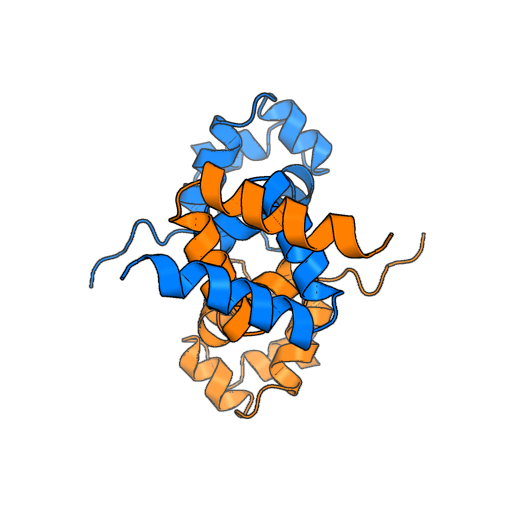68 1 94.06 51 LYS B C 1
ATOM 1204 O O . LYS B 1 51 ? -6.188 -7.316 -7.562 1 94.06 51 LYS B O 1
ATOM 1209 N N . LEU B 1 52 ? -4.234 -8.141 -6.73 1 95.25 52 LEU B N 1
ATOM 1210 C CA . LEU B 1 52 ? -4.328 -7.305 -5.539 1 95.25 52 LEU B CA 1
ATOM 1211 C C . LEU B 1 52 ? -4.305 -5.824 -5.91 1 95.25 52 LEU B C 1
ATOM 1213 O O . LEU B 1 52 ? -5.137 -5.047 -5.43 1 95.25 52 LEU B O 1
ATOM 1217 N N . MET B 1 53 ? -3.422 -5.492 -6.781 1 94.19 53 MET B N 1
ATOM 1218 C CA . MET B 1 53 ? -3.307 -4.094 -7.191 1 94.19 53 MET B CA 1
ATOM 1219 C C . MET B 1 53 ? -4.578 -3.625 -7.891 1 94.19 53 MET B C 1
ATOM 1221 O O . MET B 1 53 ? -5.027 -2.496 -7.68 1 94.19 53 MET B O 1
ATOM 1225 N N . ALA B 1 54 ? -5.117 -4.426 -8.672 1 95 54 ALA B N 1
ATOM 1226 C CA . ALA B 1 54 ? -6.367 -4.086 -9.352 1 95 54 ALA B CA 1
ATOM 1227 C C . ALA B 1 54 ? -7.492 -3.869 -8.336 1 95 54 ALA B C 1
ATOM 1229 O O . ALA B 1 54 ? -8.273 -2.926 -8.469 1 95 54 ALA B O 1
ATOM 1230 N N . LEU B 1 55 ? -7.562 -4.734 -7.379 1 96.56 55 LEU B N 1
ATOM 1231 C CA . LEU B 1 55 ? -8.57 -4.602 -6.332 1 96.56 55 LEU B CA 1
ATOM 1232 C C . LEU B 1 55 ? -8.359 -3.316 -5.535 1 96.56 55 LEU B C 1
ATOM 1234 O O . LEU B 1 55 ? -9.32 -2.588 -5.266 1 96.56 55 LEU B O 1
ATOM 1238 N N . LEU B 1 56 ? -7.148 -3.078 -5.164 1 95.94 56 LEU B N 1
ATOM 1239 C CA . LEU B 1 56 ? -6.844 -1.883 -4.387 1 95.94 56 LEU B CA 1
ATOM 1240 C C . LEU B 1 56 ? -7.18 -0.62 -5.172 1 95.94 56 LEU B C 1
ATOM 1242 O O . LEU B 1 56 ? -7.699 0.348 -4.609 1 95.94 56 LEU B O 1
ATOM 1246 N N . ASN B 1 57 ? -6.891 -0.639 -6.441 1 94.5 57 ASN B N 1
ATOM 1247 C CA . ASN B 1 57 ? -7.262 0.487 -7.293 1 94.5 57 ASN B CA 1
ATOM 1248 C C . ASN B 1 57 ? -8.773 0.689 -7.328 1 94.5 57 ASN B C 1
ATOM 1250 O O . ASN B 1 57 ? -9.25 1.824 -7.305 1 94.5 57 ASN B O 1
ATOM 1254 N N . THR B 1 58 ? -9.414 -0.398 -7.402 1 96.69 58 THR B N 1
ATOM 1255 C CA . THR B 1 58 ? -10.875 -0.368 -7.441 1 96.69 58 THR B CA 1
ATOM 1256 C C . THR B 1 58 ? -11.438 0.194 -6.141 1 96.69 58 THR B C 1
ATOM 1258 O O . THR B 1 58 ? -12.43 0.925 -6.152 1 96.69 58 THR B O 1
ATOM 1261 N N . LEU B 1 59 ? -10.812 -0.107 -5.023 1 96.5 59 LEU B N 1
ATOM 1262 C CA . LEU B 1 59 ? -11.312 0.289 -3.713 1 96.5 59 LEU B CA 1
ATOM 1263 C C . LEU B 1 59 ? -10.898 1.719 -3.381 1 96.5 59 LEU B C 1
ATOM 1265 O O . LEU B 1 59 ? -11.484 2.354 -2.502 1 96.5 59 LEU B O 1
ATOM 1269 N N . GLY B 1 60 ? -9.781 2.193 -3.969 1 94.81 60 GLY B N 1
ATOM 1270 C CA . GLY B 1 60 ? -9.344 3.566 -3.771 1 94.81 60 GLY B CA 1
ATOM 1271 C C . GLY B 1 60 ? -8.086 3.674 -2.938 1 94.81 60 GLY B C 1
ATOM 1272 O O . GLY B 1 60 ? -7.719 2.732 -2.229 1 94.81 60 GLY B O 1
ATOM 1273 N N . ASN B 1 61 ? -7.473 4.82 -2.965 1 93.88 61 ASN B N 1
ATOM 1274 C CA . ASN B 1 61 ? -6.164 5.02 -2.348 1 93.88 61 ASN B CA 1
ATOM 1275 C C . ASN B 1 61 ? -6.246 4.926 -0.826 1 93.88 61 ASN B C 1
ATOM 1277 O O . ASN B 1 61 ? -5.336 4.402 -0.184 1 93.88 61 ASN B O 1
ATOM 1281 N N . ALA B 1 62 ? -7.258 5.48 -0.26 1 93.12 62 ALA B N 1
ATOM 1282 C CA . ALA B 1 62 ? -7.395 5.379 1.19 1 93.12 62 ALA B CA 1
ATOM 1283 C C . ALA B 1 62 ? -7.48 3.92 1.632 1 93.12 62 ALA B C 1
ATOM 1285 O O . ALA B 1 62 ? -6.824 3.518 2.594 1 93.12 62 ALA B O 1
ATOM 1286 N N . SER B 1 63 ? -8.242 3.137 0.905 1 95.31 63 SER B N 1
ATOM 1287 C CA . SER B 1 63 ? -8.367 1.709 1.181 1 95.31 63 SER B CA 1
ATOM 1288 C C . SER B 1 63 ? -7.035 0.993 0.996 1 95.31 63 SER B C 1
ATOM 1290 O O . SER B 1 63 ? -6.664 0.141 1.807 1 95.31 63 SER B O 1
ATOM 1292 N N . ALA B 1 64 ? -6.355 1.397 -0.074 1 95.5 64 ALA B N 1
ATOM 1293 C CA . ALA B 1 64 ? -5.059 0.781 -0.342 1 95.5 64 ALA B CA 1
ATOM 1294 C C . ALA B 1 64 ? -4.09 1.021 0.812 1 95.5 64 ALA B C 1
ATOM 1296 O O . ALA B 1 64 ? -3.402 0.098 1.255 1 95.5 64 ALA B O 1
ATOM 1297 N N . ILE B 1 65 ? -4.023 2.232 1.33 1 94.19 65 ILE B N 1
ATOM 1298 C CA . ILE B 1 65 ? -3.146 2.584 2.441 1 94.19 65 ILE B CA 1
ATOM 1299 C C . ILE B 1 65 ? -3.525 1.771 3.676 1 94.19 65 ILE B C 1
ATOM 1301 O O . ILE B 1 65 ? -2.656 1.21 4.348 1 94.19 65 ILE B O 1
ATOM 1305 N N . TYR B 1 66 ? -4.754 1.654 3.918 1 94.06 66 TYR B N 1
ATOM 1306 C CA . TYR B 1 66 ? -5.223 0.882 5.062 1 94.06 66 TYR B CA 1
ATOM 1307 C C . TYR B 1 66 ? -4.797 -0.577 4.949 1 94.06 66 TYR B C 1
ATOM 1309 O O . TYR B 1 66 ? -4.254 -1.148 5.898 1 94.06 66 TYR B O 1
ATOM 1317 N N . VAL B 1 67 ? -5.008 -1.17 3.787 1 95.69 67 VAL B N 1
ATOM 1318 C CA . VAL B 1 67 ? -4.715 -2.586 3.59 1 95.69 67 VAL B CA 1
ATOM 1319 C C . VAL B 1 67 ? -3.221 -2.836 3.791 1 95.69 67 VAL B C 1
ATOM 1321 O O . VAL B 1 67 ? -2.83 -3.812 4.438 1 95.69 67 VAL B O 1
ATOM 1324 N N . ILE B 1 68 ? -2.436 -1.891 3.303 1 94.25 68 ILE B N 1
ATOM 1325 C CA . ILE B 1 68 ? -0.999 -2.135 3.227 1 94.25 68 ILE B CA 1
ATOM 1326 C C . ILE B 1 68 ? -0.341 -1.761 4.555 1 94.25 68 ILE B C 1
ATOM 1328 O O . ILE B 1 68 ? 0.549 -2.467 5.031 1 94.25 68 ILE B O 1
ATOM 1332 N N . THR B 1 69 ? -0.813 -0.693 5.207 1 91.69 69 THR B N 1
ATOM 1333 C CA . THR B 1 69 ? -0.076 -0.167 6.348 1 91.69 69 THR B CA 1
ATOM 1334 C C . THR B 1 69 ? -0.875 -0.344 7.637 1 91.69 69 THR B C 1
ATOM 1336 O O . THR B 1 69 ? -0.317 -0.274 8.734 1 91.69 69 THR B O 1
ATOM 1339 N N . GLY B 1 70 ? -2.199 -0.372 7.457 1 91.25 70 GLY B N 1
ATOM 1340 C CA . GLY B 1 70 ? -3.061 -0.415 8.633 1 91.25 70 GLY B CA 1
ATOM 1341 C C . GLY B 1 70 ? -3.564 0.952 9.047 1 91.25 70 GLY B C 1
ATOM 1342 O O . GLY B 1 70 ? -4.43 1.06 9.922 1 91.25 70 GLY B O 1
ATOM 1343 N N . PHE B 1 71 ? -3.027 2 8.492 1 88.56 71 PHE B N 1
ATOM 1344 C CA . PHE B 1 71 ? -3.518 3.338 8.805 1 88.56 71 PHE B CA 1
ATOM 1345 C C . PHE B 1 71 ? -4.918 3.547 8.234 1 88.56 71 PHE B C 1
ATOM 1347 O O . PHE B 1 71 ? -5.121 3.445 7.023 1 88.56 71 PHE B O 1
ATOM 1354 N N . ASN B 1 72 ? -5.77 3.812 9.062 1 88.69 72 ASN B N 1
ATOM 1355 C CA . ASN B 1 72 ? -7.145 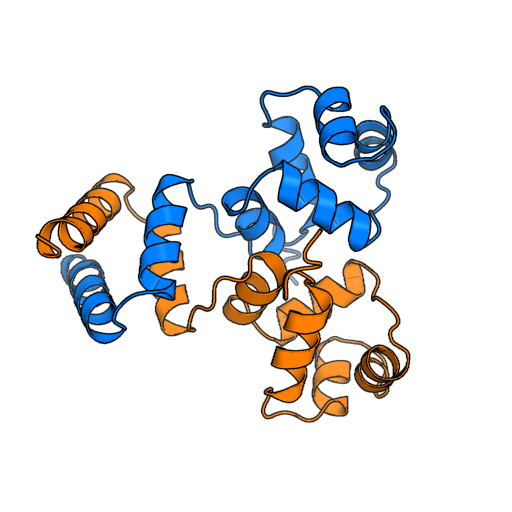4.07 8.641 1 88.69 72 ASN B CA 1
ATOM 1356 C C . ASN B 1 72 ? -7.379 5.555 8.383 1 88.69 72 ASN B C 1
ATOM 1358 O O . ASN B 1 72 ? -7.633 6.32 9.312 1 88.69 72 ASN B O 1
ATOM 1362 N N . ILE B 1 73 ? -7.375 5.898 7.102 1 84.75 73 ILE B N 1
ATOM 1363 C CA . ILE B 1 73 ? -7.531 7.305 6.75 1 84.75 73 ILE B CA 1
ATOM 1364 C C . ILE B 1 73 ? -8.742 7.48 5.84 1 84.75 73 ILE B C 1
ATOM 1366 O O . ILE B 1 73 ? -9.133 6.555 5.121 1 84.75 73 ILE B O 1
ATOM 1370 N N . SER B 1 74 ? -9.375 8.648 5.914 1 84.69 74 SER B N 1
ATOM 1371 C CA . SER B 1 74 ? -10.523 8.977 5.082 1 84.69 74 SER B CA 1
ATOM 1372 C C . SER B 1 74 ? -10.094 9.586 3.756 1 84.69 74 SER B C 1
ATOM 1374 O O . SER B 1 74 ? -8.922 9.914 3.568 1 84.69 74 SER B O 1
ATOM 1376 N N . ASP B 1 75 ? -11.023 9.68 2.865 1 82.75 75 ASP B N 1
ATOM 1377 C CA . ASP B 1 75 ? -10.75 10.352 1.598 1 82.75 75 ASP B CA 1
ATOM 1378 C C . ASP B 1 75 ? -10.359 11.805 1.819 1 82.75 75 ASP B C 1
ATOM 1380 O O . ASP B 1 75 ? -9.57 12.367 1.06 1 82.75 75 ASP B O 1
ATOM 1384 N N . GLU B 1 76 ? -10.961 12.367 2.766 1 78.62 76 GLU B N 1
ATOM 1385 C CA . GLU B 1 76 ? -10.594 13.734 3.104 1 78.62 76 GLU B CA 1
ATOM 1386 C C . GLU B 1 76 ? -9.141 13.82 3.566 1 78.62 76 GLU B C 1
ATOM 1388 O O . GLU B 1 76 ? -8.43 14.773 3.234 1 78.62 76 GLU B O 1
ATOM 1393 N N . ASP B 1 77 ? -8.758 12.867 4.332 1 82.19 77 ASP B N 1
ATOM 1394 C CA . ASP B 1 77 ? -7.363 12.789 4.766 1 82.19 77 ASP B CA 1
ATOM 1395 C C . ASP B 1 77 ? -6.422 12.641 3.574 1 82.19 77 ASP B C 1
ATOM 1397 O O . ASP B 1 77 ? -5.316 13.188 3.578 1 82.19 77 ASP B O 1
ATOM 1401 N N . LEU B 1 78 ? -6.934 11.93 2.615 1 83.69 78 LEU B N 1
ATOM 1402 C CA . LEU B 1 78 ? -6.133 11.703 1.418 1 83.69 78 LEU B CA 1
ATOM 1403 C C . LEU B 1 78 ? -5.793 13.023 0.733 1 83.69 78 LEU B C 1
ATOM 1405 O O . LEU B 1 78 ? -4.711 13.164 0.162 1 83.69 78 LEU B O 1
ATOM 1409 N N . LYS B 1 79 ? -6.738 13.875 0.685 1 79.81 79 LYS B N 1
ATOM 1410 C CA . LYS B 1 79 ? -6.48 15.188 0.095 1 79.81 79 LYS B CA 1
ATOM 1411 C C . LYS B 1 79 ? -5.34 15.898 0.813 1 79.81 79 LYS B C 1
ATOM 1413 O O . LYS B 1 79 ? -4.496 16.531 0.174 1 79.81 79 LYS B O 1
ATOM 1418 N N . LEU B 1 80 ? -5.371 15.742 2.057 1 79.31 80 LEU B N 1
ATOM 1419 C CA . LEU B 1 80 ? -4.293 16.328 2.854 1 79.31 80 LEU B CA 1
ATOM 1420 C C . LEU B 1 80 ? -2.965 15.648 2.545 1 79.31 80 LEU B C 1
ATOM 1422 O O . LEU B 1 80 ? -1.938 16.312 2.406 1 79.31 80 LEU B O 1
ATOM 1426 N N . ILE B 1 81 ? -2.979 14.406 2.453 1 83 81 ILE B N 1
ATOM 1427 C CA . ILE B 1 81 ? -1.776 13.641 2.139 1 83 81 ILE B CA 1
ATOM 1428 C C . ILE B 1 81 ? -1.244 14.055 0.768 1 83 81 ILE B C 1
ATOM 1430 O O . ILE B 1 81 ? -0.033 14.195 0.581 1 83 81 ILE B O 1
ATOM 1434 N N . ALA B 1 82 ? -2.18 14.219 -0.122 1 82.81 82 ALA B N 1
ATOM 1435 C CA . ALA B 1 82 ? -1.793 14.672 -1.456 1 82.81 82 ALA B CA 1
ATOM 1436 C C . ALA B 1 82 ? -1.126 16.047 -1.4 1 82.81 82 ALA B C 1
ATOM 1438 O O . ALA B 1 82 ? -0.154 16.297 -2.115 1 82.81 82 ALA B O 1
ATOM 1439 N N . LEU B 1 83 ? -1.684 16.828 -0.583 1 77.56 83 LEU B N 1
ATOM 1440 C CA . LEU B 1 83 ? -1.11 18.172 -0.41 1 77.56 83 LEU B CA 1
ATOM 1441 C C . LEU B 1 83 ? 0.28 18.078 0.21 1 77.56 83 LEU B C 1
ATOM 1443 O O . LEU B 1 83 ? 1.193 18.797 -0.203 1 77.56 83 LEU B O 1
ATOM 1447 N N . ILE B 1 84 ? 0.447 17.25 1.178 1 77.25 84 ILE B N 1
ATOM 1448 C CA . ILE B 1 84 ? 1.729 17.031 1.842 1 77.25 84 ILE B CA 1
ATOM 1449 C C . ILE B 1 84 ? 2.75 16.516 0.837 1 77.25 84 ILE B C 1
ATOM 1451 O O . ILE B 1 84 ? 3.906 16.938 0.832 1 77.25 84 ILE B O 1
ATOM 1455 N N . SER B 1 85 ? 2.291 15.641 0.024 1 80.44 85 SER B N 1
ATOM 1456 C CA . SER B 1 85 ? 3.168 15.039 -0.97 1 80.44 85 SER B CA 1
ATOM 1457 C C . SER B 1 85 ? 3.627 16.062 -2.004 1 80.44 85 SER B C 1
ATOM 1459 O O . SER B 1 85 ? 4.777 16.031 -2.449 1 80.44 85 SER B O 1
ATOM 1461 N N . SER B 1 86 ? 2.783 16.984 -2.367 1 79.56 86 SER B N 1
ATOM 1462 C CA . SER B 1 86 ? 3.072 17.953 -3.432 1 79.56 86 SER B CA 1
ATOM 1463 C C . SER B 1 86 ? 3.592 19.266 -2.867 1 79.56 86 SER B C 1
ATOM 1465 O O . SER B 1 86 ? 4.121 20.094 -3.607 1 79.56 86 SER B O 1
ATOM 1467 N N . GLY B 1 87 ? 3.301 19.406 -1.64 1 72.88 87 GLY B N 1
ATOM 1468 C CA . GLY B 1 87 ? 3.469 20.734 -1.078 1 72.88 87 GLY B CA 1
ATOM 1469 C C . GLY B 1 87 ? 4.891 21.016 -0.625 1 72.88 87 GLY B C 1
ATOM 1470 O O . GLY B 1 87 ? 5.781 20.188 -0.816 1 72.88 87 GLY B O 1
ATOM 1471 N N . ASP B 1 88 ? 4.973 22.344 -0.325 1 70 88 ASP B N 1
ATOM 1472 C CA . ASP B 1 88 ? 6.199 22.844 0.278 1 70 88 ASP B CA 1
ATOM 1473 C C . ASP B 1 88 ? 6.445 22.203 1.645 1 70 88 ASP B C 1
ATOM 1475 O O . ASP B 1 88 ? 5.672 22.422 2.582 1 70 88 ASP B O 1
ATOM 1479 N N . LYS B 1 89 ? 7.516 21.375 1.712 1 68.25 89 LYS B N 1
ATOM 1480 C CA . LYS B 1 89 ? 7.836 20.594 2.902 1 68.25 89 LYS B CA 1
ATOM 1481 C C . LYS B 1 89 ? 7.953 21.484 4.133 1 68.25 89 LYS B C 1
ATOM 1483 O O . LYS B 1 89 ? 7.594 21.078 5.238 1 68.25 89 LYS B O 1
ATOM 1488 N N . LYS B 1 90 ? 8.406 22.656 3.904 1 70.94 90 LYS B N 1
ATOM 1489 C CA . LYS B 1 90 ? 8.57 23.578 5.023 1 70.94 90 LYS B CA 1
ATOM 1490 C C . LYS B 1 90 ? 7.219 23.969 5.613 1 70.94 90 LYS B C 1
ATOM 1492 O O . LYS B 1 90 ? 7.07 24.078 6.832 1 70.94 90 LYS B O 1
ATOM 1497 N N . LYS B 1 91 ? 6.281 24.281 4.828 1 69.31 91 LYS B N 1
ATOM 1498 C CA . LYS B 1 91 ? 4.949 24.656 5.285 1 69.31 91 LYS B CA 1
ATOM 1499 C C . LYS B 1 91 ? 4.254 23.5 5.996 1 69.31 91 LYS B C 1
ATOM 1501 O O . LYS B 1 91 ? 3.621 23.688 7.035 1 69.31 91 LYS B O 1
ATOM 1506 N N . ILE B 1 92 ? 4.465 22.375 5.574 1 69.75 92 ILE B N 1
ATOM 1507 C CA . ILE B 1 92 ? 3.844 21.188 6.141 1 69.75 92 ILE B CA 1
ATOM 1508 C C . ILE B 1 92 ? 4.422 20.922 7.527 1 69.75 92 ILE B C 1
ATOM 1510 O O . ILE B 1 92 ? 3.689 20.562 8.453 1 69.75 92 ILE B O 1
ATOM 1514 N N . GLU B 1 93 ? 5.684 21.062 7.543 1 67.56 93 GLU B N 1
ATOM 1515 C CA . GLU B 1 93 ? 6.348 20.906 8.836 1 67.56 93 GLU B CA 1
ATOM 1516 C C . GLU B 1 93 ? 5.793 21.875 9.867 1 67.56 93 GLU B C 1
ATOM 1518 O O . GLU B 1 93 ? 5.578 21.516 11.023 1 67.56 93 GLU B O 1
ATOM 1523 N N . ALA B 1 94 ? 5.621 23.016 9.422 1 65.44 94 ALA B N 1
ATOM 1524 C CA . ALA B 1 94 ? 5.078 24.031 10.312 1 65.44 94 ALA B CA 1
ATOM 1525 C C . ALA B 1 94 ? 3.67 23.672 10.773 1 65.44 94 ALA B C 1
ATOM 1527 O O . ALA B 1 94 ? 3.334 23.828 11.945 1 65.44 94 ALA B O 1
ATOM 1528 N N . LEU B 1 95 ? 2.953 23.109 9.93 1 64.88 95 LEU B N 1
ATOM 1529 C CA . LEU B 1 95 ? 1.604 22.656 10.25 1 64.88 95 LEU B CA 1
ATOM 1530 C C . LEU B 1 95 ? 1.634 21.531 11.289 1 64.88 95 LEU B C 1
ATOM 1532 O O . LEU B 1 95 ? 0.826 21.531 12.219 1 64.88 95 LEU B O 1
ATOM 1536 N N . SER B 1 96 ? 2.506 20.641 11.133 1 63.91 96 SER B N 1
ATOM 1537 C CA . SER B 1 96 ? 2.693 19.531 12.055 1 63.91 96 SER B CA 1
ATOM 1538 C C . SER B 1 96 ? 3 20.016 13.469 1 63.91 96 SER B C 1
ATOM 1540 O O . SER B 1 96 ? 2.465 19.5 14.445 1 63.91 96 SER B O 1
ATOM 1542 N N . LEU B 1 97 ? 3.902 20.906 13.508 1 63.66 97 LEU B N 1
ATOM 1543 C CA . LEU B 1 97 ? 4.289 21.469 14.797 1 63.66 97 LEU B CA 1
ATOM 1544 C C . LEU B 1 97 ? 3.086 22.094 15.5 1 63.66 97 LEU B C 1
ATOM 1546 O O . LEU B 1 97 ? 2.951 21.984 16.719 1 63.66 97 LEU B O 1
ATOM 1550 N N . LEU B 1 98 ? 2.291 22.641 14.711 1 62.22 98 LEU B N 1
ATOM 1551 C CA . LEU B 1 98 ? 1.103 23.266 15.266 1 62.22 98 LEU B CA 1
ATOM 1552 C C . LEU B 1 98 ? 0.138 22.234 15.82 1 62.22 98 LEU B C 1
ATOM 1554 O O . LEU B 1 98 ? -0.508 22.453 16.844 1 62.22 98 LEU B O 1
ATOM 1558 N N . LEU B 1 99 ? 0.161 21.078 15.273 1 62.06 99 LEU B N 1
ATOM 1559 C CA . LEU B 1 99 ? -0.73 20 15.695 1 62.06 99 LEU B CA 1
ATOM 1560 C C . LEU B 1 99 ? -0.197 19.312 16.938 1 62.06 99 LEU B C 1
ATOM 1562 O O . LEU B 1 99 ? -0.974 18.875 17.797 1 62.06 99 LEU B O 1
ATOM 1566 N N . THR B 1 100 ? 1.055 19.031 17.078 1 58 100 THR B N 1
ATOM 1567 C CA . THR B 1 100 ? 1.67 18.359 18.219 1 58 100 THR B CA 1
ATOM 1568 C C . THR B 1 100 ? 1.656 19.25 19.453 1 58 100 THR B C 1
ATOM 1570 O O . THR B 1 100 ? 1.502 18.781 20.578 1 58 100 THR B O 1
ATOM 1573 N N . GLU B 1 101 ? 2.098 20.422 19.438 1 53.66 101 GLU B N 1
ATOM 1574 C CA . GLU B 1 101 ? 2.18 21.328 20.578 1 53.66 101 GLU B CA 1
ATOM 1575 C C . GLU B 1 101 ? 0.839 21.438 21.297 1 53.66 101 GLU B C 1
ATOM 1577 O O . GLU B 1 101 ? 0.798 21.609 22.516 1 53.66 101 GLU B O 1
ATOM 1582 N N . LYS B 1 102 ? -0.241 21.406 20.797 1 49.47 102 LYS B N 1
ATOM 1583 C CA . LYS B 1 102 ? -1.393 21.688 21.641 1 49.47 102 LYS B CA 1
ATOM 1584 C C . LYS B 1 102 ? -1.721 20.484 22.531 1 49.47 102 LYS B C 1
ATOM 1586 O O . LYS B 1 102 ? -2.674 20.531 23.312 1 49.47 102 LYS B O 1
ATOM 1591 N N . LYS B 1 103 ? -1.212 19.281 22.5 1 46.69 103 LYS B N 1
ATOM 1592 C CA . LYS B 1 103 ? -1.452 18.328 23.594 1 46.69 103 LYS B CA 1
ATOM 1593 C C . LYS B 1 103 ? -0.747 18.781 24.859 1 46.69 103 LYS B C 1
ATOM 1595 O O . LYS B 1 103 ? -0.716 18.047 25.859 1 46.69 103 LYS B O 1
ATOM 1600 N N . GLN B 1 104 ? 0.127 19.75 24.844 1 38.31 104 GLN B N 1
ATOM 1601 C CA . GLN B 1 104 ? 0.39 20.172 26.203 1 38.31 104 GLN B CA 1
ATOM 1602 C C . GLN B 1 104 ? -0.794 20.953 26.766 1 38.31 104 GLN B C 1
ATOM 1604 O O . GLN B 1 104 ? -1.414 21.75 26.062 1 38.31 104 GLN B O 1
#

Solvent-accessible surface area (backbone atoms only — not comparable to full-atom values): 11623 Å² total; per-residue (Å²): 129,82,80,52,103,71,48,42,63,60,47,43,50,52,50,56,70,69,36,92,59,50,55,45,57,52,15,46,70,36,71,44,56,56,57,42,46,54,45,28,66,76,66,67,51,78,60,52,43,68,56,44,50,31,43,32,62,62,65,29,64,39,50,36,42,22,28,74,70,61,51,62,51,48,70,70,49,44,53,50,50,51,42,60,42,71,41,61,63,68,61,49,49,54,51,48,52,61,62,60,59,65,78,106,128,80,81,51,100,75,46,43,64,61,44,44,50,51,49,55,70,68,37,92,60,51,55,44,58,50,16,46,69,34,70,44,56,56,58,43,47,53,47,29,67,76,66,66,51,77,59,51,42,70,55,44,49,31,44,33,62,63,66,28,65,41,49,37,42,22,27,74,69,61,50,60,50,48,71,70,51,45,55,50,49,50,43,58,42,72,41,62,64,68,61,48,50,52,51,48,52,60,63,58,57,64,79,105

Secondary structure (DSSP, 8-state):
----S--HHHHHHHHHHTSSS-HHHHHHHTTS-TTHHHHHHHHTPPPPHHHHHHHHHHH-HHHHHHHHH-----HHHHHHHHHHHHS-HHHHHHHHHHHHHTT-/----S--HHHHHHHHHHTSSS-HHHHHHHTTS-TTHHHHHHHHTPPPPHHHHHHHHHHH-HHHHHHHHH-----HHHHHHHHHHHHS-HHHHHHHHHHHHHTT-

Radius of gyration: 18.32 Å; Cα contacts (8 Å, |Δi|>4): 199; chains: 2; bounding box: 44×53×49 Å

Sequence (208 aa):
MTKTEKDWFQRLIKLIKSDGRTMIEISKAAGCGQNYVQQMIKGGKRPSVDKLMALLNTLGNASAIYVITGFNISDEDLKLIALISSGDKKKIEALSLLLTEKKQMTKTEKDWFQRLIKLIKSDGRTMIEISKAAGCGQNYVQQMIKGGKRPSVDKLMALLNTLGNASAIYVITGFNISDEDLKLIALISSGDKKKIEALSLLLTEKKQ

InterPro domains:
  IPR001387 Cro/C1-type, helix-turn-helix domain [PF01381] (14-60)
  IPR001387 Cro/C1-type, helix-turn-helix domain [PS50943] (12-67)
  IPR001387 Cro/C1-type, helix-turn-helix domain [SM00530] (11-66)
  IPR010982 Lambda repressor-like, DNA-binding domain superfamily [G3DSA:1.10.260.40] (2-64)
  IPR010982 Lambda repressor-like, DNA-binding domain superfamily [SSF47413] (7-60)

Nearest PDB structures (foldseek):
  1y7y-assembly1_A  TM=7.967E-01  e=6.444E-02  Aeromonas hydrophila
  1y7y-assembly1_B  TM=8.013E-01  e=8.037E-02  Aeromonas hydrophila
  1adr-assembly1_A  TM=7.589E-01  e=2.564E-01  Lederbergvirus P22
  4iwr-assembly1_B  TM=8.063E-01  e=7.740E-01  Enterobacter sp. RFL1396
  4ia8-assembly1_B  TM=6.781E-01  e=3.989E-01  Enterobacter sp. RFL1396

Organism: Bartonella henselae (strain ATCC 49882 / DSM 28221 / CCUG 30454 / Houston 1) (NCBI:txid283166)

pLDDT: mean 83.96, std 17.79, range [24.56, 98.44]

Foldseek 3Di:
DCPPVQQLVNLLLVLQVPPPDDCQVLQVQLVHHSCVSVCCVVVVDDDDPSSVVSSDVSSDDQSVCCSNPVDRDDPVVVVVVVCCVPHDVVVVVVVVVVVPVVVD/DPPPVFALVNLLLVLQVPPPDDCQVLQVQLVHHSCVSVCCVVVVDDDDPSSVVSSDVSSDDQSVCCSVPVDRDDPVVVVVVVCCVPHDVVVVVVVVVVVPVVVD